Protein AF-A0A941RPC8-F1 (afdb_monomer)

Solvent-accessible surface area (backbone atoms only — not comparable to full-atom values): 11712 Å² total; per-residue (Å²): 135,88,83,70,98,72,83,82,84,82,84,90,76,95,67,53,93,72,52,46,18,46,54,53,41,53,55,17,63,68,29,61,54,80,96,38,56,9,76,31,79,43,74,28,89,40,70,72,52,37,53,54,41,51,54,32,22,50,70,70,33,73,73,48,43,78,36,56,33,69,49,71,89,50,61,93,88,52,94,63,81,56,54,50,66,55,54,20,40,36,52,33,34,50,42,57,66,47,72,57,87,70,88,43,26,25,36,36,40,28,20,61,74,29,69,72,51,88,71,83,56,59,68,58,48,46,68,68,64,76,91,83,60,66,77,37,79,50,50,61,67,60,52,48,56,50,41,51,74,72,68,36,44,83,41,91,67,51,78,51,52,40,24,25,20,78,60,88,54,33,38,38,36,19,60,56,73,55,98,54,34,35,38,37,38,37,61,82,42,32,28,64,44,76,43,75,50,56,67,90,76,110

pLDDT: mean 90.58, std 10.97, range [30.56, 97.69]

Nearest PDB structures (foldseek):
  2b2n-assembly1_A  TM=8.930E-01  e=5.123E-15  Escherichia coli K-12
  3hjh-assembly1_A  TM=8.945E-01  e=5.077E-13  Escherichia coli K-12
  6x50-assembly1_A  TM=8.673E-01  e=1.410E-12  Escherichia coli
  6acx-assembly3_B  TM=8.590E-01  e=2.349E-12  Mycolicibacterium smegmatis MC2 155
  6ac8-assembly3_B  TM=8.547E-01  e=3.033E-12  Mycolicibacterium smegmatis MC2 155

Mean predicted aligned error: 5.84 Å

Radius of gyration: 20.01 Å; Cα contacts (8 Å, |Δi|>4): 322; chains: 1; bounding box: 42×35×67 Å

Secondary structure (DSSP, 8-state):
-----S-------S--TTTHHHHHHHHHHH-EETTEEPEEEEEESSHHHHHHHHHHHHHH-TTSEEEEEPPPSS-TT-SSPPPHHHHHHHHHHHHHHHH----S-EEEEEEHHHHTS----HHHHHHH-----TT-B--HHHHHHHHHHTTPEE-SS--STTEEEEETTEEEE--TT-SS-EEEEEETTEEEEEEE--SS--

Structure (mmCIF, N/CA/C/O backbone):
data_AF-A0A941RPC8-F1
#
_entry.id   AF-A0A941RPC8-F1
#
loop_
_atom_site.group_PDB
_atom_site.id
_atom_site.type_symbol
_atom_site.label_atom_id
_atom_site.label_alt_id
_atom_site.label_comp_id
_atom_site.label_asym_id
_atom_site.label_entity_id
_atom_site.label_seq_id
_atom_site.pdbx_PDB_ins_code
_atom_site.Cartn_x
_atom_site.Cartn_y
_atom_site.Cartn_z
_atom_site.occupancy
_atom_site.B_iso_or_equiv
_atom_site.auth_seq_id
_atom_site.auth_comp_id
_atom_site.auth_asym_id
_atom_site.auth_atom_id
_atom_site.pdbx_PDB_model_num
ATOM 1 N N . MET A 1 1 ? 0.843 1.428 -41.693 1.00 35.81 1 MET A N 1
ATOM 2 C CA . MET A 1 1 ? 1.283 0.112 -41.188 1.00 35.81 1 MET A CA 1
ATOM 3 C C . MET A 1 1 ? 0.100 -0.477 -40.441 1.00 35.81 1 MET A C 1
ATOM 5 O O . MET A 1 1 ? -0.334 0.103 -39.458 1.00 35.81 1 MET A O 1
ATOM 9 N N . THR A 1 2 ? -0.530 -1.486 -41.030 1.00 30.56 2 THR A N 1
ATOM 10 C CA . THR A 1 2 ? -1.802 -2.090 -40.613 1.00 30.56 2 THR A CA 1
ATOM 11 C C . THR A 1 2 ? -1.616 -2.922 -39.346 1.00 30.56 2 THR A C 1
ATOM 13 O O . THR A 1 2 ? -0.827 -3.862 -39.330 1.00 30.56 2 THR A O 1
ATOM 16 N N . THR A 1 3 ? -2.310 -2.538 -38.278 1.00 36.72 3 THR A N 1
ATOM 17 C CA . THR A 1 3 ? -2.312 -3.199 -36.970 1.00 36.72 3 THR A CA 1
ATOM 18 C C . THR A 1 3 ? -3.294 -4.362 -36.966 1.00 36.72 3 THR A C 1
ATOM 20 O O . THR A 1 3 ? -4.503 -4.143 -36.937 1.00 36.72 3 THR A O 1
ATOM 23 N N . ASP A 1 4 ? -2.762 -5.582 -36.967 1.00 33.97 4 ASP A N 1
ATOM 24 C CA . ASP A 1 4 ? -3.501 -6.779 -36.576 1.00 33.97 4 ASP A CA 1
ATOM 25 C C . ASP A 1 4 ? -3.350 -6.971 -35.058 1.00 33.97 4 ASP A C 1
ATOM 27 O O . ASP A 1 4 ? -2.242 -7.034 -34.517 1.00 33.97 4 ASP A O 1
ATOM 31 N N . VAL A 1 5 ? -4.479 -6.960 -34.353 1.00 48.34 5 VAL A N 1
ATOM 32 C CA . VAL A 1 5 ? -4.580 -6.943 -32.886 1.00 48.34 5 VAL A CA 1
ATOM 33 C C . VAL A 1 5 ? -4.645 -8.385 -32.380 1.00 48.34 5 VAL A C 1
ATOM 35 O O . VAL A 1 5 ? -5.584 -8.782 -31.701 1.00 48.34 5 VAL A O 1
ATOM 38 N N . GLN A 1 6 ? -3.643 -9.196 -32.718 1.00 45.69 6 GLN A N 1
ATOM 39 C CA . GLN A 1 6 ? -3.404 -10.492 -32.084 1.0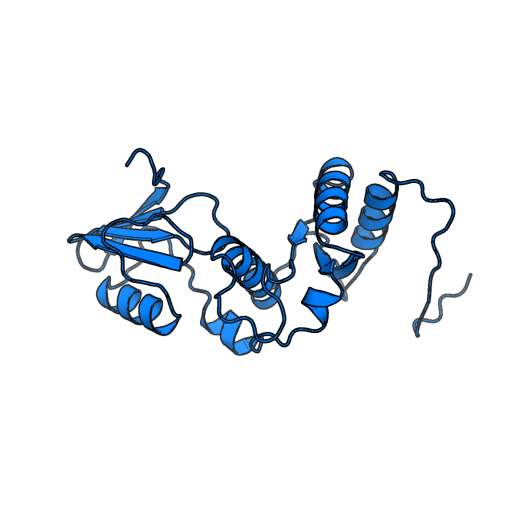0 45.69 6 GLN A CA 1
ATOM 40 C C . GLN A 1 6 ? -1.894 -10.712 -31.941 1.00 45.69 6 GLN A C 1
ATOM 42 O O . GLN A 1 6 ? -1.194 -11.096 -32.868 1.00 45.69 6 GLN A O 1
ATOM 47 N N . ASN A 1 7 ? -1.395 -10.458 -30.728 1.00 49.38 7 ASN A N 1
ATOM 48 C CA . ASN A 1 7 ? -0.034 -10.760 -30.278 1.00 49.38 7 ASN A CA 1
ATOM 49 C C . ASN A 1 7 ? 1.105 -9.940 -30.927 1.00 49.38 7 ASN A C 1
ATOM 51 O O . ASN A 1 7 ? 2.095 -10.473 -31.429 1.00 49.38 7 ASN A O 1
ATOM 55 N N . SER A 1 8 ? 1.015 -8.611 -30.855 1.00 69.25 8 SER A N 1
ATOM 56 C CA . SER A 1 8 ? 2.108 -7.721 -31.254 1.00 69.25 8 SER A CA 1
ATOM 57 C C . SER A 1 8 ? 3.245 -7.740 -30.220 1.00 69.25 8 SER A C 1
ATOM 59 O O . SER A 1 8 ? 3.237 -6.983 -29.246 1.00 69.25 8 SER A O 1
ATOM 61 N N . ARG A 1 9 ? 4.250 -8.598 -30.422 1.00 81.44 9 ARG A N 1
ATOM 62 C CA . ARG A 1 9 ? 5.515 -8.516 -29.680 1.00 81.44 9 ARG A CA 1
ATOM 63 C C . ARG A 1 9 ? 6.320 -7.326 -30.206 1.00 81.44 9 ARG A C 1
ATOM 65 O O . ARG A 1 9 ? 6.799 -7.358 -31.334 1.00 81.44 9 ARG A O 1
ATOM 72 N N . ALA A 1 10 ? 6.493 -6.300 -29.380 1.00 85.94 10 ALA A N 1
ATOM 73 C CA . ALA A 1 10 ? 7.402 -5.193 -29.658 1.00 85.94 10 ALA A CA 1
ATOM 74 C C . ALA A 1 10 ? 8.744 -5.424 -28.947 1.00 85.94 10 ALA A C 1
ATOM 76 O O . ALA A 1 10 ? 8.772 -5.800 -27.774 1.00 85.94 10 ALA A O 1
ATOM 77 N N . LEU A 1 11 ? 9.853 -5.205 -29.657 1.00 90.00 11 LEU A N 1
ATOM 78 C CA . LEU A 1 11 ? 11.197 -5.199 -29.082 1.00 90.00 11 LEU A CA 1
ATOM 79 C C . LEU A 1 11 ? 11.690 -3.754 -29.012 1.00 90.00 11 LEU A C 1
ATOM 81 O O . LEU A 1 11 ? 11.849 -3.104 -30.042 1.00 90.00 11 LEU A O 1
ATOM 85 N N . PHE A 1 12 ? 11.958 -3.275 -27.800 1.00 89.62 12 PHE A N 1
ATOM 86 C CA . PHE A 1 12 ? 12.624 -1.996 -27.571 1.00 89.62 12 PHE A CA 1
ATOM 87 C C . PHE A 1 12 ? 14.116 -2.267 -27.353 1.00 89.62 12 PHE A C 1
ATOM 89 O O . PHE A 1 12 ? 14.481 -3.017 -26.450 1.00 89.62 12 PHE A O 1
ATOM 96 N N . ALA A 1 13 ? 14.973 -1.688 -28.192 1.00 91.56 13 ALA A N 1
ATOM 97 C CA . ALA A 1 13 ? 16.429 -1.820 -28.125 1.00 91.56 13 ALA A CA 1
ATOM 98 C C . ALA A 1 13 ? 17.086 -0.434 -28.179 1.00 91.56 13 ALA A C 1
ATOM 100 O O . ALA A 1 13 ? 16.459 0.530 -28.614 1.00 91.56 13 ALA A O 1
ATOM 101 N N . GLY A 1 14 ? 18.339 -0.328 -27.724 1.00 92.12 14 GLY A N 1
ATOM 102 C CA . GLY A 1 14 ? 19.043 0.961 -27.655 1.00 92.12 14 GLY A CA 1
ATOM 103 C C . GLY A 1 14 ? 18.497 1.904 -26.577 1.00 92.12 14 GLY A C 1
ATOM 104 O O . GLY A 1 14 ? 18.633 3.116 -26.698 1.00 92.12 14 GLY A O 1
ATOM 105 N N . VAL A 1 15 ? 17.862 1.353 -25.540 1.00 92.81 15 VAL A N 1
ATOM 106 C CA . VAL A 1 15 ? 17.323 2.107 -24.405 1.00 92.81 15 VAL A CA 1
ATOM 107 C C . VAL A 1 15 ? 18.347 2.045 -23.267 1.00 92.81 15 VAL A C 1
ATOM 109 O O . VAL A 1 15 ? 18.474 0.986 -22.650 1.00 92.81 15 VAL A O 1
ATOM 112 N N . PRO A 1 16 ? 19.123 3.116 -23.018 1.00 90.88 16 PRO A N 1
ATOM 113 C CA . PRO A 1 16 ? 20.087 3.128 -21.926 1.00 90.88 16 PRO A CA 1
ATOM 114 C C . PRO A 1 16 ? 19.378 3.119 -20.571 1.00 90.88 16 PRO A C 1
ATOM 116 O O . PRO A 1 16 ? 18.226 3.552 -20.449 1.00 90.88 16 PRO A O 1
ATOM 119 N N . GLU A 1 17 ? 20.099 2.655 -19.553 1.00 86.19 17 GLU A N 1
ATOM 120 C CA . GLU A 1 17 ? 19.596 2.623 -18.185 1.00 86.19 17 GLU A CA 1
ATOM 121 C C . GLU A 1 17 ? 19.200 4.031 -17.717 1.00 86.19 17 GLU A C 1
ATOM 123 O O . GLU A 1 17 ? 19.940 4.997 -17.906 1.00 86.19 17 GLU A O 1
ATOM 128 N N . GLY A 1 18 ? 17.990 4.157 -17.172 1.00 85.38 18 GLY A N 1
ATOM 129 C CA . GLY A 1 18 ? 17.395 5.428 -16.759 1.00 85.38 18 GLY A CA 1
ATOM 130 C C . GLY A 1 18 ? 16.474 6.052 -17.811 1.00 85.38 18 GLY A C 1
ATOM 131 O O . GLY A 1 18 ? 15.485 6.681 -17.442 1.00 85.38 18 GLY A O 1
ATOM 132 N N . PHE A 1 19 ? 16.715 5.846 -19.113 1.00 91.00 19 PHE A N 1
ATOM 133 C CA . PHE A 1 19 ? 15.764 6.275 -20.157 1.00 91.00 19 PHE A CA 1
ATOM 134 C C . PHE A 1 19 ? 14.608 5.279 -20.337 1.00 91.00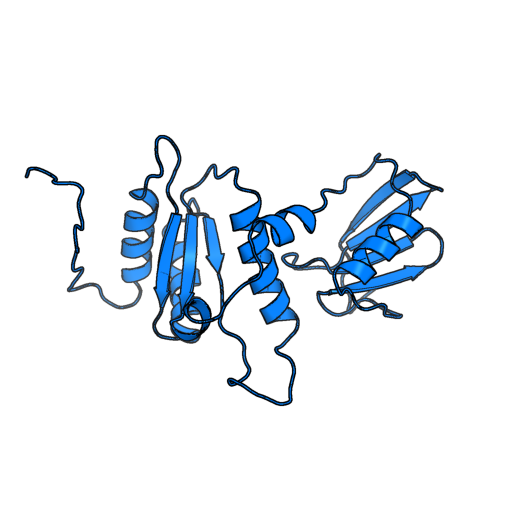 19 PHE A C 1
ATOM 136 O O . PHE A 1 19 ? 13.506 5.635 -20.753 1.00 91.00 19 PHE A O 1
ATOM 143 N N . ASP A 1 20 ? 14.833 4.024 -19.968 1.00 93.00 20 ASP A N 1
ATOM 144 C CA . ASP A 1 20 ? 13.808 2.983 -19.853 1.00 93.00 20 ASP A CA 1
ATOM 145 C C . ASP A 1 20 ? 12.580 3.392 -19.035 1.00 93.00 20 ASP A C 1
ATOM 147 O O . ASP A 1 20 ? 11.466 3.072 -19.445 1.00 93.00 20 ASP A O 1
ATOM 151 N N . GLY A 1 21 ? 12.741 4.145 -17.945 1.00 93.69 21 GLY A N 1
ATOM 152 C CA . GLY A 1 21 ? 11.622 4.682 -17.175 1.00 93.69 21 GLY A CA 1
ATOM 153 C C . GLY A 1 21 ? 10.698 5.549 -18.033 1.00 93.69 21 GLY A C 1
ATOM 154 O O . GLY A 1 21 ? 9.474 5.427 -17.952 1.00 93.69 21 GLY A O 1
ATOM 155 N N . ARG A 1 22 ? 11.262 6.361 -18.937 1.00 94.31 22 ARG A N 1
ATOM 156 C CA . ARG A 1 22 ? 10.477 7.151 -19.894 1.00 94.31 22 ARG A CA 1
ATOM 157 C C . ARG A 1 22 ? 9.754 6.260 -20.901 1.00 94.31 22 ARG A C 1
ATOM 159 O O . ARG A 1 22 ? 8.560 6.445 -21.122 1.00 94.31 22 ARG A O 1
ATOM 166 N N . VAL A 1 23 ? 10.449 5.278 -21.474 1.00 94.94 23 VAL A N 1
ATOM 167 C CA . VAL A 1 23 ? 9.856 4.342 -22.444 1.00 94.94 23 VAL A CA 1
ATOM 168 C C . VAL A 1 23 ? 8.704 3.557 -21.809 1.00 94.94 23 VAL A C 1
ATOM 170 O O . VAL A 1 23 ? 7.619 3.470 -22.381 1.00 94.94 23 VAL A O 1
ATOM 173 N N . ILE A 1 24 ? 8.899 3.034 -20.597 1.00 95.12 24 ILE A N 1
ATOM 174 C CA . ILE A 1 24 ? 7.869 2.318 -19.834 1.00 95.12 24 ILE A CA 1
ATOM 175 C C . ILE A 1 24 ? 6.680 3.234 -19.543 1.00 95.12 24 ILE A C 1
ATOM 177 O O . ILE A 1 24 ? 5.531 2.795 -19.654 1.00 95.12 24 ILE A O 1
ATOM 181 N N . ALA A 1 25 ? 6.920 4.501 -19.200 1.00 94.62 25 ALA A N 1
ATOM 182 C CA . ALA A 1 25 ? 5.854 5.471 -18.989 1.00 94.62 25 ALA A CA 1
ATOM 183 C C . ALA A 1 25 ? 5.036 5.716 -20.266 1.00 94.62 25 ALA A C 1
ATOM 185 O O . ALA A 1 25 ? 3.806 5.675 -20.214 1.00 94.62 25 ALA A O 1
ATOM 186 N N . ASP A 1 26 ? 5.692 5.905 -21.410 1.00 93.50 26 ASP A N 1
ATOM 187 C CA . ASP A 1 26 ? 5.023 6.141 -22.692 1.00 93.50 26 ASP A CA 1
ATOM 188 C C . ASP A 1 26 ? 4.200 4.913 -23.126 1.00 93.50 26 ASP A C 1
ATOM 190 O O . ASP A 1 26 ? 3.030 5.049 -23.493 1.00 93.50 26 ASP A O 1
ATOM 194 N N . VAL A 1 27 ? 4.744 3.700 -22.961 1.00 93.56 27 VAL A N 1
ATOM 195 C CA . VAL A 1 27 ? 3.999 2.442 -23.170 1.00 93.56 27 VAL A CA 1
ATOM 196 C C . VAL A 1 27 ? 2.790 2.355 -22.234 1.00 93.56 27 VAL A C 1
ATOM 198 O O . VAL A 1 27 ? 1.694 1.990 -22.659 1.00 93.56 27 VAL A O 1
ATOM 201 N N . THR A 1 28 ? 2.949 2.742 -20.967 1.00 94.06 28 THR A N 1
ATOM 202 C CA . THR A 1 28 ? 1.849 2.739 -19.990 1.00 94.06 28 THR A CA 1
ATOM 203 C C . THR A 1 28 ? 0.740 3.714 -20.381 1.00 94.06 28 THR A C 1
ATOM 205 O O . THR A 1 28 ? -0.437 3.383 -20.258 1.00 94.06 28 THR A O 1
ATOM 208 N N . LYS A 1 29 ? 1.087 4.905 -20.878 1.00 91.69 29 LYS A N 1
ATOM 209 C CA . LYS A 1 29 ? 0.118 5.910 -21.347 1.00 91.69 29 LYS A CA 1
ATOM 210 C C . LYS A 1 29 ? -0.616 5.468 -22.611 1.00 91.69 29 LYS A C 1
ATOM 212 O O . LYS A 1 29 ? -1.790 5.799 -22.779 1.00 91.69 29 LYS A O 1
ATOM 217 N N . ALA A 1 30 ? 0.065 4.722 -23.478 1.00 90.62 30 ALA A N 1
ATOM 218 C CA . ALA A 1 30 ? -0.520 4.144 -24.680 1.00 90.62 30 ALA A CA 1
ATOM 219 C C . ALA A 1 30 ? -1.447 2.952 -24.380 1.00 90.62 30 ALA A C 1
ATOM 221 O O . ALA A 1 30 ? -2.331 2.658 -25.184 1.00 90.62 30 ALA A O 1
ATOM 222 N N . ALA A 1 31 ? -1.287 2.281 -23.233 1.00 87.75 31 ALA A N 1
ATOM 223 C CA . ALA A 1 31 ? -2.133 1.158 -22.848 1.00 87.75 31 ALA A CA 1
ATOM 224 C C . ALA A 1 31 ? -3.600 1.592 -22.678 1.00 87.75 31 ALA A C 1
ATOM 226 O O . ALA A 1 31 ? -3.920 2.553 -21.971 1.00 87.75 31 ALA A O 1
ATOM 227 N N . ARG A 1 32 ? -4.520 0.838 -23.288 1.00 83.56 32 ARG A N 1
ATOM 228 C CA . ARG A 1 32 ? -5.974 1.056 -23.221 1.00 83.56 32 ARG A CA 1
ATOM 229 C C . ARG A 1 32 ? -6.696 -0.210 -22.776 1.00 83.56 32 ARG A C 1
ATOM 231 O O . ARG A 1 32 ? -6.229 -1.318 -23.013 1.00 83.56 32 ARG A O 1
ATOM 238 N N . SER A 1 33 ? -7.833 -0.034 -22.113 1.00 79.12 33 SER A N 1
ATOM 239 C CA . SER A 1 33 ? -8.741 -1.101 -21.688 1.00 79.12 33 SER A CA 1
ATOM 240 C C . SER A 1 33 ? -10.168 -0.660 -22.013 1.00 79.12 33 SER A C 1
ATOM 242 O O . SER A 1 33 ? -10.863 -0.127 -21.146 1.00 79.12 33 SER A O 1
ATOM 244 N N . GLY A 1 34 ? -10.584 -0.846 -23.268 1.00 81.19 34 GLY A N 1
ATOM 245 C CA . GLY A 1 34 ? -11.760 -0.160 -23.812 1.00 81.19 34 GLY A CA 1
ATOM 246 C C . GLY A 1 34 ? -11.524 1.352 -23.835 1.00 81.19 34 GLY A C 1
ATOM 247 O O . GLY A 1 34 ? -10.421 1.795 -24.154 1.00 81.19 34 GLY A O 1
ATOM 248 N N . ASP A 1 35 ? -12.518 2.130 -23.408 1.00 76.94 35 ASP A N 1
ATOM 249 C CA . ASP A 1 35 ? -12.432 3.599 -23.347 1.00 76.94 35 ASP A CA 1
ATOM 250 C C . ASP A 1 35 ? -11.618 4.124 -22.151 1.00 76.94 35 ASP A C 1
ATOM 252 O O . ASP A 1 35 ? -11.318 5.315 -22.054 1.00 76.94 35 ASP A O 1
ATOM 256 N N . LEU A 1 36 ? -11.241 3.245 -21.217 1.00 77.25 36 LEU A N 1
ATOM 257 C CA . LEU A 1 36 ? -10.466 3.611 -20.035 1.00 77.25 36 LEU A CA 1
ATOM 258 C C . LEU A 1 36 ? -8.956 3.437 -20.265 1.00 77.25 36 LEU A C 1
ATOM 260 O O . LEU A 1 36 ? -8.528 2.576 -21.044 1.00 77.25 36 LEU A O 1
ATOM 264 N N . PRO A 1 37 ? -8.112 4.196 -19.539 1.00 81.75 37 PRO A N 1
ATOM 265 C CA . PRO A 1 37 ? -6.687 3.902 -19.457 1.00 81.75 37 PRO A CA 1
ATOM 266 C C . PRO A 1 37 ? -6.434 2.440 -19.052 1.00 81.75 37 PRO A C 1
ATOM 268 O O . PRO A 1 37 ? -7.062 1.908 -18.128 1.00 81.75 37 PRO A O 1
ATOM 271 N N . GLY A 1 38 ? -5.516 1.787 -19.764 1.00 86.19 38 GLY A N 1
ATOM 272 C CA . GLY A 1 38 ? -5.132 0.400 -19.533 1.00 86.19 38 GLY A CA 1
ATOM 273 C C . GLY A 1 38 ? -4.269 0.216 -18.284 1.00 86.19 38 GLY A C 1
ATOM 274 O O . GLY A 1 38 ? -3.812 1.177 -17.659 1.00 86.19 38 GLY A O 1
ATOM 275 N N . ILE A 1 39 ? -4.053 -1.051 -17.925 1.00 91.12 39 ILE A N 1
ATOM 276 C CA . ILE A 1 39 ? -3.012 -1.448 -16.974 1.00 91.12 39 ILE A CA 1
ATOM 277 C C . ILE A 1 39 ? -1.848 -2.016 -17.779 1.00 91.12 39 ILE A C 1
ATOM 279 O O . ILE A 1 39 ? -2.040 -2.951 -18.554 1.00 91.12 39 ILE A O 1
ATOM 283 N N . HIS A 1 40 ? -0.653 -1.487 -17.550 1.00 94.25 40 HIS A N 1
ATOM 284 C CA . HIS A 1 40 ? 0.589 -2.089 -18.010 1.00 94.25 40 HIS A CA 1
ATOM 285 C C . HIS A 1 40 ? 1.237 -2.823 -16.834 1.00 94.25 40 HIS A C 1
ATOM 287 O O . HIS A 1 40 ? 1.548 -2.209 -15.817 1.00 94.25 40 HIS A O 1
ATOM 293 N N . LEU A 1 41 ? 1.408 -4.139 -16.959 1.00 95.56 41 LEU A N 1
ATOM 294 C CA . LEU A 1 41 ? 2.190 -4.937 -16.020 1.00 95.56 41 LEU A CA 1
ATOM 295 C C . LEU A 1 41 ? 3.625 -5.030 -16.533 1.00 95.56 41 LEU A C 1
ATOM 297 O O . LEU A 1 41 ? 3.860 -5.617 -17.587 1.00 95.56 41 LEU A O 1
ATOM 301 N N . HIS A 1 42 ? 4.566 -4.473 -15.783 1.00 96.56 42 HIS A N 1
ATOM 302 C CA . HIS A 1 42 ? 5.984 -4.547 -16.092 1.00 96.56 42 HIS A CA 1
ATOM 303 C C . HIS A 1 42 ? 6.690 -5.473 -15.100 1.00 96.56 42 HIS A C 1
ATOM 305 O O . HIS A 1 42 ? 6.622 -5.271 -13.886 1.00 96.56 42 HIS A O 1
ATOM 311 N N . VAL A 1 43 ? 7.369 -6.488 -15.637 1.00 97.31 43 VAL A N 1
ATOM 312 C CA . VAL A 1 43 ? 8.131 -7.470 -14.862 1.00 97.31 43 VAL A CA 1
ATOM 313 C C . VAL A 1 43 ? 9.605 -7.079 -14.901 1.00 97.31 43 VAL A C 1
ATOM 315 O O . VAL A 1 43 ? 10.295 -7.298 -15.896 1.00 97.31 43 VAL A O 1
ATOM 318 N N . ALA A 1 44 ? 10.073 -6.476 -13.814 1.00 95.88 44 ALA A N 1
ATOM 319 C CA . ALA A 1 44 ? 11.474 -6.192 -13.572 1.00 95.88 44 ALA A CA 1
ATOM 320 C C . ALA A 1 44 ? 12.259 -7.485 -13.305 1.00 95.88 44 ALA A C 1
ATOM 322 O O . ALA A 1 44 ? 11.713 -8.516 -12.900 1.00 95.88 44 ALA A O 1
ATOM 323 N N . ARG A 1 45 ? 13.572 -7.412 -13.534 1.00 93.81 45 ARG A N 1
ATOM 324 C CA . ARG A 1 45 ? 14.497 -8.534 -13.328 1.00 93.81 45 ARG A CA 1
ATOM 325 C C . ARG A 1 45 ? 14.590 -8.942 -11.855 1.00 93.81 45 ARG A C 1
ATOM 327 O O . ARG A 1 45 ? 14.590 -10.131 -11.560 1.00 93.81 45 ARG A O 1
ATOM 334 N N . ASP A 1 46 ? 14.677 -7.956 -10.971 1.00 92.81 46 ASP A N 1
ATOM 335 C CA . ASP A 1 46 ? 14.894 -8.098 -9.532 1.00 92.81 46 ASP A CA 1
ATOM 336 C C . ASP A 1 46 ? 14.297 -6.888 -8.785 1.00 92.81 46 ASP A C 1
ATOM 338 O O . ASP A 1 46 ? 13.822 -5.937 -9.416 1.00 92.81 46 ASP A O 1
ATOM 342 N N . ASP A 1 47 ? 14.276 -6.939 -7.449 1.00 91.50 47 ASP A N 1
ATOM 343 C CA . ASP A 1 47 ? 13.652 -5.896 -6.622 1.00 91.50 47 ASP A CA 1
ATOM 344 C C . ASP A 1 47 ? 14.432 -4.566 -6.670 1.00 91.50 47 ASP A C 1
ATOM 346 O O . ASP A 1 47 ? 13.815 -3.506 -6.742 1.00 91.50 47 ASP A O 1
ATOM 350 N N . ARG A 1 48 ? 15.773 -4.592 -6.768 1.00 93.38 48 ARG A N 1
ATOM 351 C CA . ARG A 1 48 ? 16.575 -3.366 -6.968 1.00 93.38 48 ARG A CA 1
ATOM 352 C C . ARG A 1 48 ? 16.146 -2.653 -8.247 1.00 93.38 48 ARG A C 1
ATOM 354 O O . ARG A 1 48 ? 15.926 -1.444 -8.261 1.00 93.38 48 ARG A O 1
ATOM 361 N N . ARG A 1 49 ? 15.990 -3.418 -9.326 1.00 94.69 49 ARG A N 1
ATOM 362 C CA . ARG A 1 49 ? 15.563 -2.885 -10.612 1.00 94.69 49 ARG A CA 1
ATOM 363 C C . ARG A 1 49 ? 14.133 -2.350 -10.573 1.00 94.69 49 ARG A C 1
ATOM 365 O O . ARG A 1 49 ? 13.825 -1.381 -11.265 1.00 94.69 49 ARG A O 1
ATOM 372 N N . LEU A 1 50 ? 13.259 -2.981 -9.794 1.00 95.31 50 LEU A N 1
ATOM 373 C CA . LEU A 1 50 ? 11.901 -2.502 -9.559 1.00 95.31 50 LEU A CA 1
ATOM 374 C C . LEU A 1 50 ? 11.918 -1.104 -8.926 1.00 95.31 50 LEU A C 1
ATOM 376 O O . LEU A 1 50 ? 11.232 -0.214 -9.432 1.00 95.31 50 LEU A O 1
ATOM 380 N N . ASP A 1 51 ? 12.726 -0.903 -7.883 1.00 94.50 51 ASP A N 1
ATOM 381 C CA . ASP A 1 51 ? 12.831 0.374 -7.166 1.00 94.50 51 ASP A CA 1
ATOM 382 C C . ASP A 1 51 ? 13.403 1.494 -8.053 1.00 94.50 51 ASP A C 1
ATOM 384 O O . ASP A 1 51 ? 12.858 2.602 -8.097 1.00 94.50 51 ASP A O 1
ATOM 388 N N . GLU A 1 52 ? 14.446 1.198 -8.835 1.00 95.12 52 GLU A N 1
ATOM 389 C CA . GLU A 1 52 ? 15.027 2.136 -9.808 1.00 95.12 52 GLU A CA 1
ATOM 390 C C . GLU A 1 52 ? 14.004 2.577 -10.862 1.00 95.12 52 GLU A C 1
ATOM 392 O O . GLU A 1 52 ? 13.852 3.769 -11.142 1.00 95.12 52 GLU A O 1
ATOM 397 N N . LEU A 1 53 ? 13.259 1.621 -11.427 1.00 95.75 53 LEU A N 1
ATOM 398 C CA . LEU A 1 53 ? 12.219 1.903 -12.413 1.00 95.75 53 LEU A CA 1
ATOM 399 C C . LEU A 1 53 ? 11.054 2.685 -11.810 1.00 95.75 53 LEU A C 1
ATOM 401 O O . LEU A 1 53 ? 10.511 3.573 -12.467 1.00 95.75 53 LEU A O 1
ATOM 405 N N . GLN A 1 54 ? 10.674 2.387 -10.566 1.00 95.75 54 GLN A N 1
ATOM 406 C CA . GLN A 1 54 ? 9.655 3.148 -9.853 1.00 95.75 54 GLN A CA 1
ATOM 407 C C . GLN A 1 54 ? 10.059 4.620 -9.732 1.00 95.75 54 GLN A C 1
ATOM 409 O O . GLN A 1 54 ? 9.256 5.495 -10.065 1.00 95.75 54 GLN A O 1
ATOM 414 N N . ALA A 1 55 ? 11.294 4.896 -9.301 1.00 95.50 55 ALA A N 1
ATOM 415 C CA . ALA A 1 55 ? 11.809 6.257 -9.188 1.00 95.50 55 ALA A CA 1
ATOM 416 C C . ALA A 1 55 ? 11.878 6.961 -10.555 1.00 95.50 55 ALA A C 1
ATOM 418 O O . ALA A 1 55 ? 11.403 8.090 -10.696 1.00 95.50 55 ALA A O 1
ATOM 419 N N . ALA A 1 56 ? 12.393 6.279 -11.582 1.00 95.69 56 ALA A N 1
ATOM 420 C CA . ALA A 1 56 ? 12.515 6.836 -12.927 1.00 95.69 56 ALA A CA 1
ATOM 421 C C . ALA A 1 56 ? 11.146 7.175 -13.545 1.00 95.69 56 ALA A C 1
ATOM 423 O O . ALA A 1 56 ? 10.947 8.277 -14.058 1.00 95.69 56 ALA A O 1
ATOM 424 N N . VAL A 1 57 ? 10.165 6.268 -13.468 1.00 95.75 57 VAL A N 1
ATOM 425 C CA . VAL A 1 57 ? 8.812 6.519 -13.997 1.00 95.75 57 VAL A CA 1
ATOM 426 C C . VAL A 1 57 ? 8.132 7.658 -13.238 1.00 95.75 57 VAL A C 1
ATOM 428 O O . VAL A 1 57 ? 7.510 8.512 -13.869 1.00 95.75 57 VAL A O 1
ATOM 431 N N . ALA A 1 58 ? 8.274 7.709 -11.908 1.00 94.88 58 ALA A N 1
ATOM 432 C CA . ALA A 1 58 ? 7.708 8.786 -11.096 1.00 94.88 58 ALA A CA 1
ATOM 433 C C . ALA A 1 58 ? 8.263 10.162 -11.499 1.00 94.88 58 ALA A C 1
ATOM 435 O O . ALA A 1 58 ? 7.516 11.140 -11.521 1.00 94.88 58 ALA A O 1
ATOM 436 N N . PHE A 1 59 ? 9.545 10.224 -11.871 1.00 94.50 59 PHE A N 1
ATOM 437 C CA . PHE A 1 59 ? 10.185 11.432 -12.382 1.00 94.50 59 PHE A CA 1
ATOM 438 C C . PHE A 1 59 ? 9.668 11.834 -13.774 1.00 94.50 59 PHE A C 1
ATOM 440 O O . PHE A 1 59 ? 9.266 12.979 -13.979 1.00 94.50 59 PHE A O 1
ATOM 447 N N . PHE A 1 60 ? 9.642 10.908 -14.741 1.00 93.75 60 PHE A N 1
ATOM 448 C CA . PHE A 1 60 ? 9.277 11.230 -16.130 1.00 93.75 60 PHE A CA 1
ATOM 449 C C . PHE A 1 60 ? 7.772 11.399 -16.374 1.00 93.75 60 PHE A C 1
ATOM 451 O O . PHE A 1 60 ? 7.382 12.048 -17.350 1.00 93.75 60 PHE A O 1
ATOM 458 N N . ALA A 1 61 ? 6.925 10.777 -15.553 1.00 94.00 61 ALA A N 1
ATOM 459 C CA . ALA A 1 61 ? 5.482 10.721 -15.762 1.00 94.00 61 ALA A CA 1
ATOM 460 C C . ALA A 1 61 ? 4.697 10.712 -14.434 1.00 94.00 61 ALA A C 1
ATOM 462 O O . ALA A 1 61 ? 4.093 9.698 -14.076 1.00 94.00 61 ALA A O 1
ATOM 463 N N . PRO A 1 62 ? 4.627 11.853 -13.722 1.00 93.12 62 PRO A N 1
ATOM 464 C CA . PRO A 1 62 ? 3.876 11.976 -12.463 1.00 93.12 62 PRO A CA 1
ATOM 465 C C . PRO A 1 62 ? 2.353 11.785 -12.628 1.00 93.12 62 PRO A C 1
ATOM 467 O O . PRO A 1 62 ? 1.605 11.629 -11.659 1.00 93.12 62 PRO A O 1
ATOM 470 N N . ASP A 1 63 ? 1.859 11.8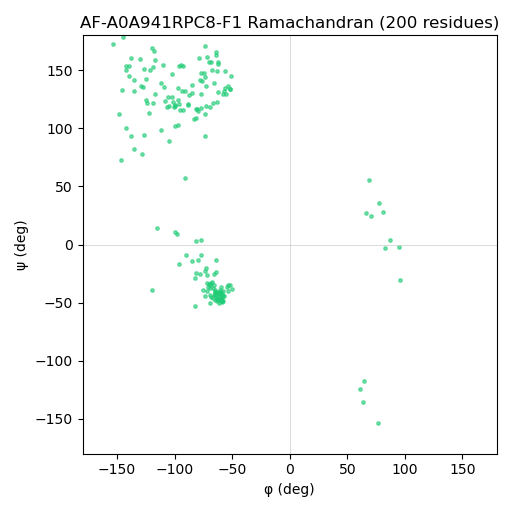05 -13.865 1.00 91.81 63 ASP A N 1
ATOM 471 C CA . ASP A 1 63 ? 0.478 11.512 -14.232 1.00 91.81 63 ASP A CA 1
ATOM 472 C C . ASP A 1 63 ? 0.162 10.004 -14.296 1.00 91.81 63 ASP A C 1
ATOM 474 O O . ASP A 1 63 ? -1.015 9.635 -14.294 1.00 91.81 63 ASP A O 1
ATOM 478 N N . VAL A 1 64 ? 1.176 9.132 -14.299 1.00 93.44 64 VAL A N 1
ATOM 479 C CA . VAL A 1 64 ? 1.017 7.671 -14.251 1.00 93.44 64 VAL A CA 1
ATOM 480 C C . VAL A 1 64 ? 0.864 7.206 -12.801 1.00 93.44 64 VAL A C 1
ATOM 482 O O . VAL A 1 64 ? 1.652 7.542 -11.922 1.00 93.44 64 VAL A O 1
ATOM 485 N N . SER A 1 65 ? -0.156 6.390 -12.535 1.00 93.88 65 SER A N 1
ATOM 486 C CA . SER A 1 65 ? -0.322 5.732 -11.239 1.00 93.88 65 SER A CA 1
ATOM 487 C C . SER A 1 65 ? 0.594 4.514 -11.164 1.00 93.88 65 SER A C 1
ATOM 489 O O . SER A 1 65 ? 0.371 3.540 -11.881 1.00 93.88 65 SER A O 1
ATOM 491 N N . ILE A 1 66 ? 1.578 4.534 -10.267 1.00 95.12 66 ILE A N 1
ATOM 492 C CA . ILE A 1 66 ? 2.480 3.399 -10.040 1.00 95.12 66 ILE A CA 1
ATOM 493 C C . ILE A 1 66 ? 1.936 2.531 -8.901 1.00 95.12 66 ILE A C 1
ATOM 495 O O . ILE A 1 66 ? 1.535 3.029 -7.845 1.00 95.12 66 ILE A O 1
ATOM 499 N N . VAL A 1 67 ? 1.893 1.221 -9.128 1.00 95.56 67 VAL A N 1
ATOM 500 C CA . VAL A 1 67 ? 1.455 0.212 -8.163 1.00 95.56 67 VAL A CA 1
ATOM 501 C C . VAL A 1 67 ? 2.554 -0.848 -8.046 1.00 95.56 67 VAL A C 1
ATOM 503 O O . VAL A 1 67 ? 2.593 -1.768 -8.865 1.00 95.56 67 VAL A O 1
ATOM 506 N N . PRO A 1 68 ? 3.467 -0.730 -7.069 1.00 95.81 68 PRO A N 1
ATOM 507 C CA . PRO A 1 68 ? 4.488 -1.744 -6.853 1.00 95.81 68 PRO A CA 1
ATOM 508 C C . PRO A 1 68 ? 3.885 -3.002 -6.228 1.00 95.81 68 PRO A C 1
ATOM 510 O O . PRO A 1 68 ? 3.090 -2.929 -5.292 1.00 95.81 68 PRO A O 1
ATOM 513 N N . PHE A 1 69 ? 4.289 -4.160 -6.735 1.00 96.94 69 PHE A N 1
ATOM 514 C CA . PHE A 1 69 ? 3.939 -5.483 -6.237 1.00 96.94 69 PHE A CA 1
ATOM 515 C C . PHE A 1 69 ? 5.230 -6.299 -6.036 1.00 96.94 69 PHE A C 1
ATOM 517 O O . PHE A 1 69 ? 5.583 -7.122 -6.895 1.00 96.94 69 PHE A O 1
ATOM 524 N N . PRO A 1 70 ? 5.964 -6.030 -4.936 1.00 94.81 70 PRO A N 1
ATOM 525 C CA . PRO A 1 70 ? 7.287 -6.601 -4.688 1.00 94.81 70 PRO A CA 1
ATOM 526 C C . PRO A 1 70 ? 7.207 -8.087 -4.344 1.00 94.81 70 PRO A C 1
ATOM 528 O O . PRO A 1 70 ? 6.143 -8.583 -3.958 1.00 94.81 70 PRO A O 1
ATOM 531 N N . SER A 1 71 ? 8.333 -8.787 -4.471 1.00 93.69 71 SER A N 1
ATOM 532 C CA . SER A 1 71 ? 8.500 -10.160 -3.978 1.00 93.69 71 SER A CA 1
ATOM 533 C C . SER A 1 71 ? 8.386 -10.208 -2.450 1.00 93.69 71 SER A C 1
ATOM 535 O O . SER A 1 71 ? 8.452 -9.176 -1.785 1.00 93.69 71 SER A O 1
ATOM 537 N N . TRP A 1 72 ? 8.222 -11.400 -1.879 1.00 93.62 72 TRP A N 1
ATOM 538 C CA . TRP A 1 72 ? 8.571 -11.596 -0.471 1.00 93.62 72 TRP A CA 1
ATOM 539 C C . TRP A 1 72 ? 10.087 -11.476 -0.280 1.00 93.62 72 TRP A C 1
ATOM 541 O O . TRP A 1 72 ? 10.849 -11.804 -1.187 1.00 93.62 72 TRP A O 1
ATOM 551 N N . ASP A 1 73 ? 10.502 -11.019 0.897 1.00 91.94 73 ASP A N 1
ATOM 552 C CA . ASP A 1 73 ? 11.895 -11.006 1.361 1.00 91.94 73 ASP A CA 1
ATOM 553 C C . ASP A 1 73 ? 12.355 -12.359 1.921 1.00 91.94 73 ASP A C 1
ATOM 555 O O . ASP A 1 73 ? 13.488 -12.496 2.376 1.00 91.94 73 ASP A O 1
ATOM 559 N N . THR A 1 74 ? 11.488 -13.366 1.862 1.00 92.31 74 THR A N 1
ATOM 560 C CA . THR A 1 74 ? 11.759 -14.736 2.284 1.00 92.31 74 THR A CA 1
ATOM 561 C C . THR A 1 74 ? 11.844 -15.677 1.092 1.00 92.31 74 THR A C 1
ATOM 563 O O . THR A 1 74 ? 11.269 -15.444 0.021 1.00 92.31 74 THR A O 1
ATOM 566 N N . VAL A 1 75 ? 12.571 -16.777 1.274 1.00 89.94 75 VAL A N 1
ATOM 567 C CA . VAL A 1 75 ? 12.661 -17.828 0.255 1.00 89.94 75 VAL A CA 1
ATOM 568 C C . VAL A 1 75 ? 11.413 -18.723 0.274 1.00 89.94 75 VAL A C 1
ATOM 570 O O . VAL A 1 75 ? 10.687 -18.786 1.268 1.00 89.94 75 VAL A O 1
ATOM 573 N N . PRO A 1 76 ? 11.123 -19.463 -0.810 1.00 87.94 76 PRO A N 1
ATOM 574 C CA . PRO A 1 76 ? 10.072 -20.471 -0.774 1.00 87.94 76 PRO A CA 1
ATOM 575 C C . PRO A 1 76 ? 10.311 -21.481 0.358 1.00 87.94 76 PRO A C 1
ATOM 577 O O . PRO A 1 76 ? 11.388 -22.068 0.443 1.00 87.94 76 PRO A O 1
ATOM 580 N N . TYR A 1 77 ? 9.283 -21.708 1.181 1.00 88.56 77 TYR A N 1
ATOM 581 C CA . TYR A 1 77 ? 9.317 -22.606 2.347 1.00 88.56 77 TYR A CA 1
ATOM 582 C C . TYR A 1 77 ? 10.244 -22.158 3.488 1.00 88.56 77 TYR A C 1
ATOM 584 O O . TYR A 1 77 ? 10.724 -22.993 4.257 1.00 88.56 77 TYR A O 1
ATOM 592 N N . ASP A 1 78 ? 10.475 -20.850 3.617 1.00 92.44 78 ASP A N 1
ATOM 593 C CA . ASP A 1 78 ? 11.159 -20.287 4.779 1.00 92.44 78 ASP A CA 1
ATOM 594 C C . ASP A 1 78 ? 10.385 -20.541 6.086 1.00 92.44 78 ASP A C 1
ATOM 596 O O . ASP A 1 78 ? 9.172 -20.775 6.100 1.00 92.44 78 ASP A O 1
ATOM 600 N N . ARG A 1 79 ? 11.107 -20.497 7.205 1.00 92.62 79 ARG A N 1
ATOM 601 C CA . ARG A 1 79 ? 10.556 -20.634 8.559 1.00 92.62 79 ARG A CA 1
ATOM 602 C C . ARG A 1 79 ? 10.163 -19.290 9.165 1.00 92.62 79 ARG A C 1
ATOM 604 O O . ARG A 1 79 ? 9.570 -19.271 10.242 1.00 92.62 79 ARG A O 1
ATOM 611 N N . THR A 1 80 ? 10.522 -18.193 8.509 1.00 92.50 80 THR A N 1
ATOM 612 C CA . THR A 1 80 ? 10.186 -16.829 8.906 1.00 92.50 80 THR A CA 1
ATOM 613 C C . THR A 1 80 ? 9.040 -16.291 8.057 1.00 92.50 80 THR A C 1
ATOM 615 O O . THR A 1 80 ? 8.889 -16.616 6.877 1.00 92.50 80 THR A O 1
ATOM 618 N N . SER A 1 81 ? 8.207 -15.458 8.676 1.00 90.62 81 SER A N 1
ATOM 619 C CA . SER A 1 81 ? 7.210 -14.682 7.945 1.00 90.62 81 SER A CA 1
ATOM 620 C C . SER A 1 81 ? 7.893 -13.538 7.191 1.00 90.62 81 SER A C 1
ATOM 622 O O . SER A 1 81 ? 8.882 -12.997 7.689 1.00 90.62 81 SER A O 1
ATOM 624 N N . PRO A 1 82 ? 7.372 -13.145 6.015 1.00 92.69 82 PRO A N 1
ATOM 625 C CA . PRO A 1 82 ? 7.854 -11.960 5.318 1.00 92.69 82 PRO A CA 1
ATOM 626 C C . PRO A 1 82 ? 7.623 -10.699 6.151 1.00 92.69 82 PRO A C 1
ATOM 628 O O . PRO A 1 82 ? 6.697 -10.645 6.965 1.00 92.69 82 PRO A O 1
ATOM 631 N N . ASN A 1 83 ? 8.425 -9.668 5.900 1.00 93.00 83 ASN A N 1
ATOM 632 C CA . ASN A 1 83 ? 8.308 -8.397 6.604 1.00 93.00 83 ASN A CA 1
ATOM 633 C C . ASN A 1 83 ? 6.888 -7.786 6.447 1.00 93.00 83 ASN A C 1
ATOM 635 O O . ASN A 1 83 ? 6.389 -7.694 5.312 1.00 93.00 83 ASN A O 1
ATOM 639 N N . PRO A 1 84 ? 6.241 -7.325 7.540 1.00 91.44 84 PRO A N 1
ATOM 640 C CA . PRO A 1 84 ? 4.918 -6.693 7.506 1.00 91.44 84 PRO A CA 1
ATOM 641 C C . PRO A 1 84 ? 4.789 -5.541 6.502 1.00 91.44 84 PRO A C 1
ATOM 643 O O . PRO A 1 84 ? 3.760 -5.416 5.837 1.00 91.44 84 PRO A O 1
ATOM 646 N N . GLU A 1 85 ? 5.843 -4.752 6.283 1.00 91.62 85 GLU A N 1
ATOM 647 C CA . GLU A 1 85 ? 5.865 -3.681 5.279 1.00 91.62 85 GLU A CA 1
ATOM 648 C C . GLU A 1 85 ? 5.747 -4.217 3.845 1.00 91.62 85 GLU A C 1
ATOM 650 O O . GLU A 1 85 ? 5.040 -3.657 3.000 1.00 91.62 85 GLU A O 1
ATOM 655 N N . ILE A 1 86 ? 6.398 -5.342 3.545 1.00 93.69 86 ILE A N 1
ATOM 656 C CA . ILE A 1 86 ? 6.300 -5.990 2.230 1.00 93.69 86 ILE A CA 1
ATOM 657 C C . ILE A 1 86 ? 4.902 -6.577 2.038 1.00 93.69 86 ILE A C 1
ATOM 659 O O . ILE A 1 86 ? 4.291 -6.399 0.977 1.00 93.69 86 ILE A O 1
ATOM 663 N N . VAL A 1 87 ? 4.358 -7.226 3.069 1.00 93.94 87 VAL A N 1
ATOM 664 C CA . VAL A 1 87 ? 2.981 -7.738 3.059 1.00 93.94 87 VAL A CA 1
ATOM 665 C C . VAL A 1 87 ? 1.984 -6.592 2.852 1.00 93.94 87 VAL A C 1
ATOM 667 O O . VAL A 1 87 ? 1.113 -6.682 1.982 1.00 93.94 87 VAL A O 1
ATOM 670 N N . SER A 1 88 ? 2.165 -5.478 3.559 1.00 94.06 88 SER A N 1
ATOM 671 C CA . SER A 1 88 ? 1.372 -4.252 3.443 1.00 94.06 88 SER A CA 1
ATOM 672 C C . SER A 1 88 ? 1.393 -3.683 2.021 1.00 94.06 88 SER A C 1
ATOM 674 O O . SER A 1 88 ? 0.330 -3.443 1.431 1.00 94.06 88 SER A O 1
ATOM 676 N N . LYS A 1 89 ? 2.576 -3.546 1.402 1.00 94.31 89 LYS A N 1
ATOM 677 C CA . LYS A 1 89 ? 2.720 -3.105 0.000 1.00 94.31 89 LYS A CA 1
ATOM 678 C C . LYS A 1 89 ? 1.956 -4.017 -0.961 1.00 94.31 89 LYS A C 1
ATOM 680 O O . LYS A 1 89 ? 1.219 -3.531 -1.824 1.00 94.31 89 LYS A O 1
ATOM 685 N N . ARG A 1 90 ? 2.063 -5.338 -0.783 1.00 95.56 90 ARG A N 1
ATOM 686 C CA . ARG A 1 90 ? 1.368 -6.333 -1.616 1.00 95.56 90 ARG A CA 1
ATOM 687 C C . ARG A 1 90 ? -0.152 -6.256 -1.459 1.00 95.56 90 ARG A C 1
ATOM 689 O O . ARG A 1 90 ? -0.857 -6.194 -2.466 1.00 95.56 90 ARG A O 1
ATOM 696 N N . ILE A 1 91 ? -0.668 -6.199 -0.229 1.00 94.38 91 ILE A N 1
ATOM 697 C CA . ILE A 1 91 ? -2.111 -6.063 0.040 1.00 94.38 91 ILE A CA 1
ATOM 698 C C . ILE A 1 91 ? -2.643 -4.753 -0.548 1.00 94.38 91 ILE A C 1
ATOM 700 O O . ILE A 1 91 ? -3.695 -4.742 -1.188 1.00 94.38 91 ILE A O 1
ATOM 704 N N . THR A 1 92 ? -1.891 -3.662 -0.410 1.00 94.38 92 THR A N 1
ATOM 705 C CA . THR A 1 92 ? -2.236 -2.354 -0.982 1.00 94.38 92 THR A CA 1
ATOM 706 C C . THR A 1 92 ? -2.362 -2.413 -2.499 1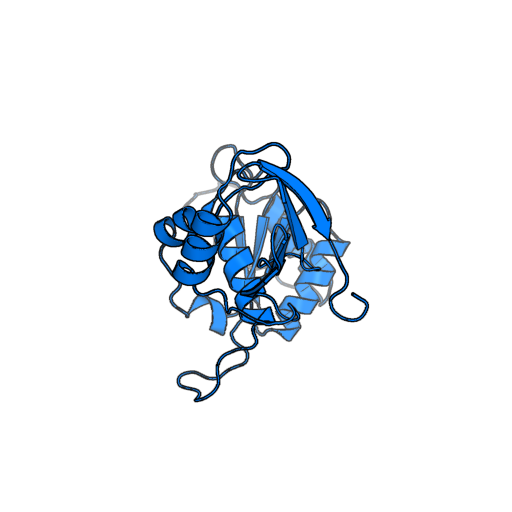.00 94.38 92 THR A C 1
ATOM 708 O O . THR A 1 92 ? -3.330 -1.899 -3.066 1.00 94.38 92 THR A O 1
ATOM 711 N N . ALA A 1 93 ? -1.402 -3.050 -3.171 1.00 95.06 93 ALA A N 1
ATOM 712 C CA . ALA A 1 93 ? -1.431 -3.232 -4.615 1.00 95.06 93 ALA A CA 1
ATOM 713 C C . ALA A 1 93 ? -2.654 -4.043 -5.057 1.00 95.06 93 ALA A C 1
ATOM 715 O O . ALA A 1 93 ? -3.401 -3.605 -5.936 1.00 95.06 93 ALA A O 1
ATOM 716 N N . LEU A 1 94 ? -2.919 -5.174 -4.397 1.00 94.88 94 LEU A N 1
ATOM 717 C CA . LEU A 1 94 ? -4.092 -6.000 -4.679 1.00 94.88 94 LEU A CA 1
ATOM 718 C C . LEU A 1 94 ? -5.397 -5.235 -4.431 1.00 94.88 94 LEU A C 1
ATOM 720 O O . LEU A 1 94 ? -6.296 -5.294 -5.266 1.00 94.88 94 LEU A O 1
ATOM 724 N N . GLY A 1 95 ? -5.495 -4.469 -3.341 1.00 93.62 95 GLY A N 1
ATOM 725 C CA . GLY A 1 95 ? -6.652 -3.630 -3.024 1.00 93.62 95 GLY A CA 1
ATOM 726 C C . GLY A 1 95 ? -6.932 -2.587 -4.107 1.00 93.62 95 GLY A C 1
ATOM 727 O O . GLY A 1 95 ? -8.054 -2.508 -4.617 1.00 93.62 95 GLY A O 1
ATOM 728 N N . LYS A 1 96 ? -5.898 -1.847 -4.536 1.00 91.25 96 LYS A N 1
ATOM 729 C CA . LYS A 1 96 ? -5.990 -0.868 -5.636 1.00 91.25 96 LYS A CA 1
ATOM 730 C C . LYS A 1 96 ? -6.463 -1.517 -6.941 1.00 91.25 96 LYS A C 1
ATOM 732 O O . LYS A 1 96 ? -7.325 -0.971 -7.630 1.00 91.25 96 LYS A O 1
ATOM 737 N N . LEU A 1 97 ? -5.939 -2.697 -7.274 1.00 91.44 97 LEU A N 1
ATOM 738 C CA . LEU A 1 97 ? -6.322 -3.432 -8.484 1.00 91.44 97 LEU A CA 1
ATOM 739 C C . LEU A 1 97 ? -7.736 -4.031 -8.391 1.00 91.44 97 LEU A C 1
ATOM 741 O O . LEU A 1 97 ? -8.451 -4.093 -9.396 1.00 91.44 97 LEU A O 1
ATOM 745 N N . ALA A 1 98 ? -8.160 -4.445 -7.197 1.00 91.31 98 ALA A N 1
ATOM 746 C CA . ALA A 1 98 ? -9.435 -5.107 -6.963 1.00 91.31 98 ALA A CA 1
ATOM 747 C C . ALA A 1 98 ? -10.634 -4.148 -7.053 1.00 91.31 98 ALA A C 1
ATOM 749 O O . ALA A 1 98 ? -11.628 -4.501 -7.705 1.00 91.31 98 ALA A O 1
ATOM 750 N N . VAL A 1 99 ? -10.530 -2.959 -6.441 1.00 84.56 99 VAL A N 1
ATOM 751 C CA . VAL A 1 99 ? -11.604 -1.945 -6.356 1.00 84.56 99 VAL A CA 1
ATOM 752 C C . VAL A 1 99 ? -11.894 -1.291 -7.713 1.00 84.56 99 VAL A C 1
ATOM 754 O O . VAL A 1 99 ? -13.054 -1.044 -8.036 1.00 84.56 99 VA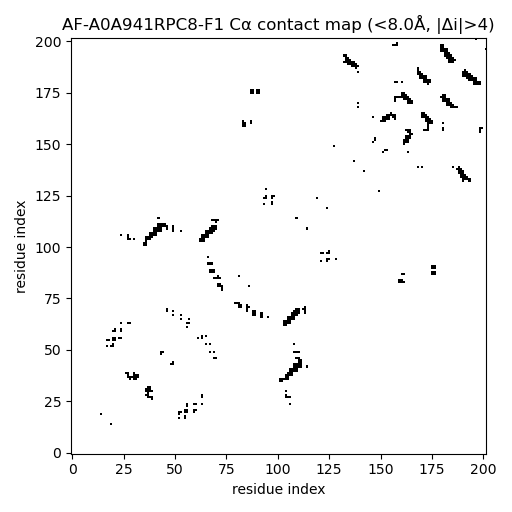L A O 1
ATOM 757 N N . GLY A 1 100 ? -10.882 -1.099 -8.564 1.00 76.56 100 GLY A N 1
ATOM 758 C CA . GLY A 1 100 ? -11.056 -0.488 -9.888 1.00 76.56 100 GLY A CA 1
ATOM 759 C C . GLY A 1 100 ? -11.219 1.039 -9.841 1.00 76.56 100 GLY A C 1
ATOM 760 O O . GLY A 1 100 ? -10.689 1.689 -8.949 1.00 76.56 100 GLY A O 1
ATOM 761 N N . GLY A 1 101 ? -11.901 1.625 -10.836 1.00 70.38 101 GLY A N 1
ATOM 762 C CA . GLY A 1 101 ? -12.138 3.081 -10.895 1.00 70.38 101 GLY A CA 1
ATOM 763 C C . GLY A 1 101 ? -10.930 3.910 -11.353 1.00 70.38 101 GLY A C 1
ATOM 764 O O . GLY A 1 101 ? -10.699 5.015 -10.863 1.00 70.38 101 GLY A O 1
ATOM 765 N N . ARG A 1 102 ? -10.130 3.373 -12.281 1.00 75.69 102 ARG A N 1
ATOM 766 C CA . ARG A 1 102 ? -8.896 4.010 -12.761 1.00 75.69 102 ARG A CA 1
ATOM 767 C C . ARG A 1 102 ? -9.205 5.255 -13.592 1.00 75.69 102 ARG A C 1
ATOM 769 O O . ARG A 1 102 ? -9.805 5.159 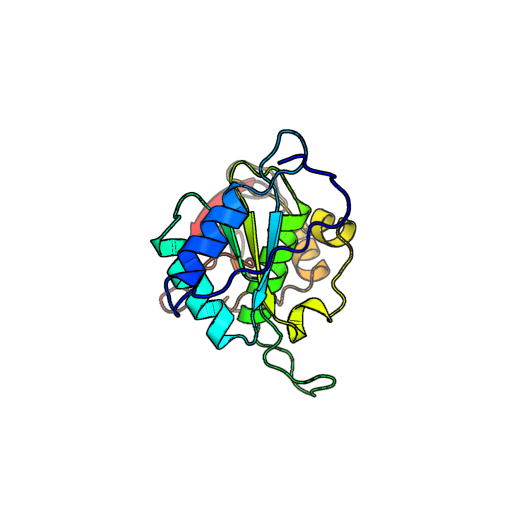-14.656 1.00 75.69 102 ARG A O 1
ATOM 776 N N . LYS A 1 103 ? -8.735 6.410 -13.118 1.00 82.12 103 LYS A N 1
ATOM 777 C CA . LYS A 1 103 ? -8.765 7.687 -13.857 1.00 82.12 103 LYS A CA 1
ATOM 778 C C . LYS A 1 103 ? -7.449 7.991 -14.580 1.00 82.12 103 LYS A C 1
ATOM 780 O O . LYS A 1 103 ? -7.418 8.845 -15.456 1.00 82.12 103 LYS A O 1
ATOM 785 N N . LYS A 1 104 ? -6.367 7.306 -14.198 1.00 88.12 104 LYS A N 1
ATOM 786 C CA . LYS A 1 104 ? -5.006 7.507 -14.707 1.00 88.12 104 LYS A CA 1
ATOM 787 C C . LYS A 1 104 ? -4.468 6.215 -15.337 1.00 88.12 104 LYS A C 1
ATOM 789 O O . LYS A 1 104 ? -4.838 5.132 -14.865 1.00 88.12 104 LYS A O 1
ATOM 794 N N . PRO A 1 105 ? -3.581 6.302 -16.347 1.00 92.25 105 PRO A N 1
ATOM 795 C CA . PRO A 1 105 ? -2.786 5.161 -16.792 1.00 92.25 105 PRO A CA 1
ATOM 796 C C . PRO A 1 105 ? -2.081 4.525 -15.596 1.00 92.25 105 PRO A C 1
ATOM 798 O O . PRO A 1 105 ? -1.559 5.238 -14.737 1.00 92.25 105 PRO A O 1
ATOM 801 N N . THR A 1 106 ? -2.130 3.200 -15.495 1.00 94.50 106 THR A N 1
ATOM 802 C CA . THR A 1 106 ? -1.635 2.487 -14.313 1.00 94.50 106 THR A CA 1
ATOM 803 C C . THR A 1 106 ? -0.506 1.545 -14.703 1.00 94.50 106 THR A C 1
ATOM 805 O O . THR A 1 106 ? -0.706 0.648 -15.523 1.00 94.50 106 THR A O 1
ATOM 808 N N . LEU A 1 107 ? 0.657 1.734 -14.085 1.00 96.25 107 LEU A N 1
ATOM 809 C CA . LEU A 1 107 ? 1.802 0.840 -14.178 1.00 96.25 107 LEU A CA 1
ATOM 810 C C . LEU A 1 107 ? 1.833 -0.052 -12.938 1.00 96.25 107 LEU A C 1
ATOM 812 O O . LEU A 1 107 ? 1.962 0.447 -11.821 1.00 96.25 107 LEU A O 1
ATOM 816 N N . VAL A 1 108 ? 1.744 -1.364 -13.131 1.00 96.75 108 VAL A N 1
ATOM 817 C CA . VAL A 1 108 ? 2.033 -2.341 -12.081 1.00 96.75 108 VAL A CA 1
ATOM 818 C C . VAL A 1 108 ? 3.478 -2.784 -12.251 1.00 96.75 108 VAL A C 1
ATOM 820 O O . VAL A 1 108 ? 3.819 -3.374 -13.274 1.00 96.75 108 VAL A O 1
ATOM 823 N N . LEU A 1 109 ? 4.318 -2.484 -11.265 1.00 97.44 109 LEU A N 1
ATOM 824 C CA . LEU A 1 109 ? 5.718 -2.904 -11.240 1.00 97.44 109 LEU A CA 1
ATOM 825 C C . LEU A 1 109 ? 5.841 -4.163 -10.391 1.00 97.44 109 LEU A C 1
ATOM 827 O O . LEU A 1 109 ? 5.427 -4.168 -9.236 1.00 97.44 109 LEU A O 1
ATOM 831 N N . THR A 1 110 ? 6.392 -5.232 -10.948 1.00 97.62 110 THR A N 1
ATOM 832 C CA . THR A 1 110 ? 6.580 -6.498 -10.233 1.00 97.62 110 THR A CA 1
ATOM 833 C C . THR A 1 110 ? 7.868 -7.186 -10.666 1.00 97.62 110 THR A C 1
ATOM 835 O O . THR A 1 110 ? 8.567 -6.684 -11.538 1.00 97.62 110 THR A O 1
ATOM 838 N N . THR A 1 111 ? 8.183 -8.333 -10.078 1.00 96.50 111 THR A N 1
ATOM 839 C CA . THR A 1 111 ? 9.329 -9.175 -10.439 1.00 96.50 111 THR A CA 1
ATOM 840 C C . THR A 1 111 ? 8.857 -10.554 -10.890 1.00 96.50 111 THR A C 1
ATOM 842 O O . THR A 1 111 ? 7.697 -10.933 -10.693 1.00 96.50 111 THR A O 1
ATOM 845 N N . VAL A 1 112 ? 9.770 -11.340 -11.463 1.00 94.25 112 VAL A N 1
ATOM 846 C CA . VAL A 1 112 ? 9.501 -12.744 -11.812 1.00 94.25 112 VAL A CA 1
ATOM 847 C C . VAL A 1 112 ? 9.122 -13.565 -10.571 1.00 94.25 112 VAL A C 1
ATOM 849 O O . VAL A 1 112 ? 8.183 -14.355 -10.619 1.00 94.25 112 VAL A O 1
ATOM 852 N N . ASN A 1 113 ? 9.788 -13.345 -9.437 1.00 91.75 113 ASN A N 1
ATOM 853 C CA . ASN A 1 113 ? 9.487 -14.071 -8.199 1.00 91.75 113 ASN A CA 1
ATOM 854 C C . ASN A 1 113 ? 8.078 -13.749 -7.684 1.00 91.75 113 ASN A C 1
ATOM 856 O O . ASN A 1 113 ? 7.340 -14.640 -7.266 1.00 91.75 113 ASN A O 1
ATOM 860 N N . SER A 1 114 ? 7.682 -12.479 -7.768 1.00 93.75 114 SER A N 1
ATOM 861 C CA . SER A 1 114 ? 6.386 -12.010 -7.286 1.00 93.75 114 SER A CA 1
ATOM 862 C C . SER A 1 114 ? 5.216 -12.471 -8.167 1.00 93.75 114 SER A C 1
ATOM 864 O O . SER A 1 114 ? 4.180 -12.877 -7.637 1.00 93.75 114 SER A O 1
ATOM 866 N N . ILE A 1 115 ? 5.373 -12.472 -9.500 1.00 94.12 115 ILE A N 1
ATOM 867 C CA . ILE A 1 115 ? 4.294 -12.853 -10.435 1.00 94.12 115 ILE A CA 1
ATOM 868 C C . ILE A 1 115 ? 3.987 -14.359 -10.429 1.00 94.12 115 ILE A C 1
ATOM 870 O O . ILE A 1 115 ? 2.862 -14.758 -10.724 1.00 94.12 115 ILE A O 1
ATOM 874 N N . LEU A 1 116 ? 4.961 -15.203 -10.080 1.00 92.62 116 LEU A N 1
ATOM 875 C CA . LEU A 1 116 ? 4.763 -16.654 -9.972 1.00 92.62 116 LEU A CA 1
ATOM 876 C C . LEU A 1 116 ? 3.942 -17.045 -8.738 1.00 92.62 116 LEU A C 1
ATOM 878 O O . LEU A 1 116 ? 3.373 -18.139 -8.679 1.00 92.62 116 LEU A O 1
ATOM 882 N N . GLN A 1 117 ? 3.871 -16.161 -7.746 1.00 92.88 117 GLN A N 1
ATOM 883 C CA . GLN A 1 117 ? 3.181 -16.436 -6.504 1.00 92.88 117 GLN A CA 1
ATOM 884 C C . GLN A 1 117 ? 1.662 -16.320 -6.670 1.00 92.88 117 GLN A C 1
ATOM 886 O O . GLN A 1 117 ? 1.130 -15.309 -7.130 1.00 92.88 117 GLN A O 1
ATOM 891 N N . ARG A 1 118 ? 0.932 -17.346 -6.216 1.00 94.25 118 ARG A N 1
ATOM 892 C CA . ARG A 1 118 ? -0.533 -17.281 -6.138 1.00 94.25 118 ARG A CA 1
ATOM 893 C C . ARG A 1 118 ? -0.963 -16.230 -5.117 1.00 94.25 118 ARG A C 1
ATOM 895 O O . ARG A 1 118 ? -0.406 -16.143 -4.026 1.00 94.25 118 ARG A O 1
ATOM 902 N N . VAL A 1 119 ? -1.999 -15.476 -5.468 1.00 95.31 119 VAL A N 1
ATOM 903 C CA . VAL A 1 119 ? -2.594 -14.436 -4.621 1.00 95.31 119 VAL A CA 1
ATOM 904 C C . VAL A 1 119 ? -4.047 -14.776 -4.283 1.00 95.31 119 VAL A C 1
ATOM 906 O O . VAL A 1 119 ? -4.674 -15.548 -5.018 1.00 95.31 119 VAL A O 1
ATOM 909 N N . PRO A 1 120 ? -4.612 -14.205 -3.200 1.00 93.56 120 PRO A N 1
ATOM 910 C CA . PRO A 1 120 ? -6.025 -14.369 -2.890 1.00 93.56 120 PRO A CA 1
ATOM 911 C C . PRO A 1 120 ? -6.922 -13.929 -4.057 1.00 93.56 120 PRO A C 1
ATOM 913 O O . PRO A 1 120 ? -6.568 -13.011 -4.808 1.00 93.56 120 PRO A O 1
ATOM 916 N N . PRO A 1 121 ? -8.107 -14.542 -4.218 1.00 95.00 121 PRO A N 1
ATOM 917 C CA . PRO A 1 121 ? -9.010 -14.190 -5.300 1.00 95.00 121 PRO A CA 1
ATOM 918 C C . PRO A 1 121 ? -9.491 -12.742 -5.166 1.00 95.00 121 PRO A C 1
ATOM 920 O O . PRO A 1 121 ? -9.688 -12.213 -4.071 1.00 95.00 121 PRO A O 1
ATOM 923 N N . ARG A 1 122 ? -9.763 -12.101 -6.307 1.00 94.00 122 ARG A N 1
ATOM 924 C CA . ARG A 1 122 ? -10.209 -10.699 -6.356 1.00 94.00 122 ARG A CA 1
ATOM 925 C C . ARG A 1 122 ? -11.449 -10.430 -5.496 1.00 94.00 122 ARG A C 1
ATOM 927 O O . ARG A 1 122 ? -11.556 -9.352 -4.917 1.00 94.00 122 ARG A O 1
ATOM 934 N N . SER A 1 123 ? -12.390 -11.373 -5.431 1.00 94.00 123 SER A N 1
ATOM 935 C CA . SER A 1 123 ? -13.608 -11.258 -4.616 1.00 94.00 123 SER A CA 1
ATOM 936 C C . SER A 1 123 ? -13.296 -11.141 -3.125 1.00 94.00 123 SER A C 1
ATOM 938 O O . SER A 1 123 ? -13.876 -10.287 -2.460 1.00 94.00 123 SER A O 1
ATOM 940 N N . PHE A 1 124 ? -12.336 -11.925 -2.630 1.00 93.81 124 PHE A N 1
ATOM 941 C CA . PHE A 1 124 ? -11.874 -11.862 -1.245 1.00 93.81 124 PHE A CA 1
ATOM 942 C C . PHE A 1 124 ? -11.287 -10.484 -0.926 1.00 93.81 124 PHE A C 1
ATOM 944 O O . PHE A 1 124 ? -11.725 -9.823 0.012 1.00 93.81 124 PHE A O 1
ATOM 951 N N . ILE A 1 125 ? -10.377 -9.991 -1.774 1.00 93.69 125 ILE A N 1
ATOM 952 C CA . ILE A 1 125 ? -9.755 -8.672 -1.585 1.00 93.69 125 ILE A CA 1
ATOM 953 C C . ILE A 1 125 ? -10.806 -7.552 -1.629 1.00 93.69 125 ILE A C 1
ATOM 955 O O . ILE A 1 125 ? -10.782 -6.652 -0.795 1.00 93.69 125 ILE A O 1
ATOM 959 N N . ARG A 1 126 ? -11.776 -7.613 -2.554 1.00 91.94 126 ARG A N 1
ATOM 960 C CA . ARG A 1 126 ? -12.889 -6.646 -2.595 1.00 91.94 126 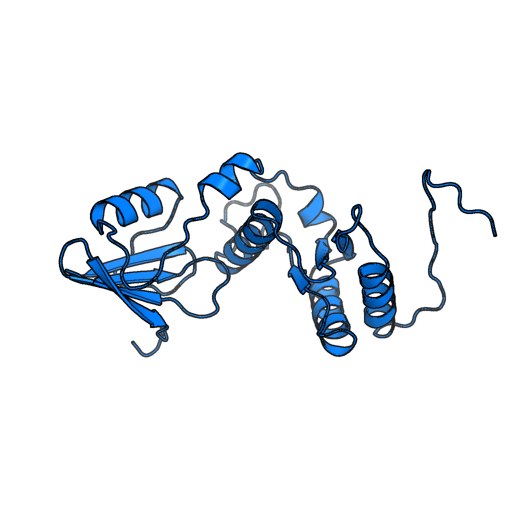ARG A CA 1
ATOM 961 C C . ARG A 1 126 ? -13.731 -6.670 -1.321 1.00 91.94 126 ARG A C 1
ATOM 963 O O . ARG A 1 126 ? -14.165 -5.609 -0.890 1.00 91.94 126 ARG A O 1
ATOM 970 N N . GLY A 1 127 ? -13.972 -7.851 -0.753 1.00 91.88 127 GLY A N 1
ATOM 971 C CA . GLY A 1 127 ? -14.707 -8.012 0.501 1.00 91.88 127 GLY A CA 1
ATOM 972 C C . GLY A 1 127 ? -13.961 -7.449 1.711 1.00 91.88 127 GLY A C 1
ATOM 973 O O . GLY A 1 127 ? -14.606 -6.927 2.621 1.00 91.88 127 GLY A O 1
ATOM 974 N N . ALA A 1 128 ? -12.624 -7.496 1.694 1.00 90.50 128 ALA A N 1
ATOM 975 C CA . ALA A 1 128 ? -11.763 -6.972 2.752 1.00 90.50 128 ALA A CA 1
ATOM 976 C C . ALA A 1 128 ? -11.750 -5.437 2.809 1.00 90.50 128 ALA A C 1
ATOM 978 O O . ALA A 1 128 ? -11.767 -4.858 3.899 1.00 90.50 128 ALA A O 1
ATOM 979 N N . VAL A 1 129 ? -11.806 -4.764 1.656 1.00 90.19 129 VAL A N 1
ATOM 980 C CA . VAL A 1 129 ? -11.797 -3.295 1.591 1.00 90.19 129 VAL A CA 1
ATOM 981 C C . VAL A 1 129 ? -13.031 -2.709 2.285 1.00 90.19 129 VAL A C 1
ATOM 983 O O . VAL A 1 129 ? -14.171 -2.987 1.917 1.00 90.19 129 VAL A O 1
ATOM 986 N N . LYS A 1 130 ? -12.795 -1.848 3.279 1.00 90.94 130 LYS A N 1
ATOM 987 C CA . LYS A 1 130 ? -13.824 -1.063 3.967 1.00 90.94 130 LYS A CA 1
ATOM 988 C C . LYS A 1 130 ? -13.458 0.413 3.888 1.00 90.94 130 LYS A C 1
ATOM 990 O O . LYS A 1 130 ? -12.375 0.810 4.301 1.00 90.94 130 LYS A O 1
ATOM 995 N N . THR A 1 131 ? -14.373 1.223 3.367 1.00 91.44 131 THR A N 1
ATOM 996 C CA . THR A 1 131 ? -14.257 2.683 3.415 1.00 91.44 131 THR A CA 1
ATOM 997 C C . THR A 1 131 ? -14.869 3.181 4.715 1.00 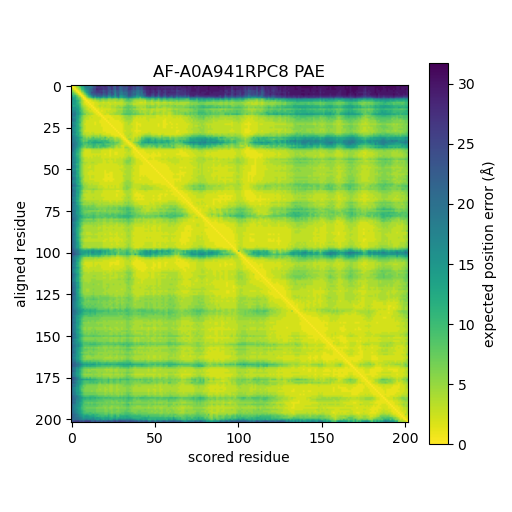91.44 131 THR A C 1
ATOM 999 O O . THR A 1 131 ? -16.001 2.817 5.038 1.00 91.44 131 THR A O 1
ATOM 1002 N N . ILE A 1 132 ? -14.108 3.994 5.442 1.00 93.25 132 ILE A N 1
ATOM 1003 C CA . ILE A 1 132 ? -14.494 4.600 6.713 1.00 93.25 132 ILE A CA 1
ATOM 1004 C C . ILE A 1 132 ? -14.262 6.107 6.589 1.00 93.25 132 ILE A C 1
ATOM 1006 O O . ILE A 1 132 ? -13.235 6.527 6.051 1.00 93.25 132 ILE A O 1
ATOM 1010 N N . ALA A 1 133 ? -15.217 6.910 7.050 1.00 95.31 133 ALA A N 1
ATOM 1011 C CA . ALA A 1 133 ? -15.130 8.367 7.049 1.00 95.31 133 ALA A CA 1
ATOM 1012 C C . ALA A 1 133 ? -15.757 8.953 8.328 1.00 95.31 133 ALA A C 1
ATOM 1014 O O . ALA A 1 133 ? -16.700 8.351 8.847 1.00 95.31 133 ALA A O 1
ATOM 1015 N N . PRO A 1 134 ? -15.280 10.115 8.816 1.00 95.19 134 PRO A N 1
ATOM 1016 C CA . PRO A 1 134 ? -15.928 10.844 9.906 1.00 95.19 134 PRO A CA 1
ATOM 1017 C C . PRO A 1 134 ? -17.428 11.068 9.662 1.00 95.19 134 PRO A C 1
ATOM 1019 O O . PRO A 1 134 ? -17.854 11.264 8.521 1.00 95.19 134 PRO A O 1
ATOM 1022 N N . GLY A 1 135 ? -18.223 11.039 10.730 1.00 94.44 135 GLY A N 1
ATOM 1023 C CA . GLY A 1 135 ? -19.682 11.173 10.711 1.00 94.44 135 GLY A CA 1
ATOM 1024 C C . GLY A 1 135 ? -20.443 9.881 10.390 1.00 94.44 135 GLY A C 1
ATOM 1025 O O . GLY A 1 135 ? -21.673 9.875 10.391 1.00 94.44 135 GLY A O 1
ATOM 1026 N N . GLN A 1 136 ? -19.749 8.774 10.107 1.00 95.19 136 GLN A N 1
ATOM 1027 C CA . GLN A 1 136 ? -20.393 7.472 9.919 1.00 95.19 136 GLN A CA 1
ATOM 1028 C C . GLN A 1 136 ? -20.764 6.837 11.262 1.00 95.19 136 GLN A C 1
ATOM 1030 O O . GLN A 1 136 ? -19.980 6.873 12.210 1.00 95.19 136 GLN A O 1
ATOM 1035 N N . ARG A 1 137 ? -21.927 6.174 11.308 1.00 94.69 137 ARG A N 1
ATOM 1036 C CA . ARG A 1 137 ? -22.237 5.217 12.376 1.00 94.69 137 ARG A CA 1
ATOM 1037 C C . ARG A 1 137 ? -21.492 3.911 12.123 1.00 94.69 137 ARG A C 1
ATOM 1039 O O . ARG A 1 137 ? -21.698 3.263 11.095 1.00 94.69 137 ARG A O 1
ATOM 1046 N N . LEU A 1 138 ? -20.606 3.563 13.040 1.00 94.62 138 LEU A N 1
ATOM 1047 C CA . LEU A 1 138 ? -19.741 2.399 13.005 1.00 94.62 138 LEU A CA 1
ATOM 1048 C C . LEU A 1 138 ? -19.507 1.945 14.448 1.00 94.62 138 LEU A C 1
ATOM 1050 O O . LEU A 1 138 ? -18.831 2.636 15.201 1.00 94.62 138 LEU A O 1
ATOM 1054 N N . ASP A 1 139 ? -20.033 0.775 14.811 1.00 94.44 139 ASP A N 1
ATOM 1055 C CA . ASP A 1 139 ? -19.763 0.166 16.115 1.00 94.44 139 ASP A CA 1
ATOM 1056 C C . ASP A 1 139 ? -18.274 -0.241 16.198 1.00 94.44 139 ASP A C 1
ATOM 1058 O O . ASP A 1 139 ? -17.807 -1.037 15.367 1.00 94.44 139 ASP A O 1
ATOM 1062 N N . PRO A 1 140 ? -17.509 0.266 17.187 1.00 94.38 140 PRO A N 1
ATOM 1063 C CA . PRO A 1 140 ? -16.127 -0.149 17.411 1.00 94.38 140 PRO A CA 1
ATOM 1064 C C . PRO A 1 140 ? -15.966 -1.668 17.559 1.00 94.38 140 PRO A C 1
ATOM 1066 O O . PRO A 1 140 ? -14.973 -2.226 17.093 1.00 94.38 140 PRO A O 1
ATOM 1069 N N . ALA A 1 141 ? -16.935 -2.362 18.163 1.00 94.75 141 ALA A N 1
ATOM 1070 C CA . ALA A 1 141 ? -16.872 -3.808 18.347 1.00 94.75 141 ALA A CA 1
ATOM 1071 C C . ALA A 1 141 ? -17.006 -4.569 17.016 1.00 94.75 141 ALA A C 1
ATOM 1073 O O . ALA A 1 141 ? -16.313 -5.566 16.805 1.00 94.75 141 ALA A O 1
ATOM 1074 N N . ASP A 1 142 ? -17.852 -4.091 16.096 1.00 94.75 142 ASP A N 1
ATOM 1075 C CA . ASP A 1 142 ? -17.939 -4.622 14.729 1.00 94.75 142 ASP A CA 1
ATOM 1076 C C . ASP A 1 142 ? -16.652 -4.379 13.944 1.00 94.75 142 ASP A C 1
ATOM 1078 O O . ASP A 1 142 ? -16.190 -5.262 13.213 1.00 94.75 142 ASP A O 1
ATOM 1082 N N . LEU A 1 143 ? -16.060 -3.190 14.095 1.00 95.56 143 LEU A N 1
ATOM 1083 C CA . LEU A 1 143 ? -14.785 -2.874 13.464 1.00 95.56 143 LEU A CA 1
ATOM 1084 C C . LEU A 1 143 ? -13.691 -3.832 13.946 1.00 95.56 143 LEU A C 1
ATOM 1086 O O . LEU A 1 143 ? -12.986 -4.395 13.115 1.00 95.56 143 LEU A O 1
ATOM 1090 N N . ILE A 1 144 ? -13.587 -4.067 15.253 1.00 96.00 144 ILE A N 1
ATOM 1091 C CA . ILE A 1 144 ? -12.579 -4.963 15.834 1.00 96.00 144 ILE A CA 1
ATOM 1092 C C . ILE A 1 144 ? -12.767 -6.400 15.357 1.00 96.00 144 ILE A C 1
ATOM 1094 O O . ILE A 1 144 ? -11.819 -6.984 14.839 1.00 96.00 144 ILE A O 1
ATOM 1098 N N . ARG A 1 145 ? -13.994 -6.939 15.417 1.00 96.06 145 ARG A N 1
ATOM 1099 C CA . ARG A 1 145 ? -14.295 -8.278 14.874 1.00 96.06 145 ARG A CA 1
ATOM 1100 C C . ARG A 1 145 ? -13.867 -8.403 13.416 1.00 96.06 145 ARG A C 1
ATOM 1102 O O . ARG A 1 145 ? -13.366 -9.440 12.990 1.00 96.06 145 ARG A O 1
ATOM 1109 N N . ARG A 1 146 ? -14.079 -7.344 12.632 1.00 95.38 146 ARG A N 1
ATOM 1110 C CA . ARG A 1 146 ? -13.667 -7.304 11.232 1.00 95.38 146 ARG A CA 1
ATOM 1111 C C . ARG A 1 146 ? -12.145 -7.277 11.088 1.00 95.38 146 ARG A C 1
ATOM 1113 O O . ARG A 1 146 ? -11.636 -7.991 10.233 1.00 95.38 146 ARG A O 1
ATOM 1120 N N . LEU A 1 147 ? -11.438 -6.462 11.867 1.00 95.62 147 LEU A N 1
ATOM 1121 C CA . LEU A 1 147 ? -9.974 -6.387 11.846 1.00 95.62 147 LEU A CA 1
ATOM 1122 C C . LEU A 1 147 ? -9.355 -7.753 12.177 1.00 95.62 147 LEU A C 1
ATOM 1124 O O . LEU A 1 147 ? -8.566 -8.263 11.385 1.00 95.62 147 LEU A O 1
ATOM 1128 N N . GLU A 1 148 ? -9.812 -8.390 13.256 1.00 95.56 148 GLU A N 1
ATOM 1129 C CA . GLU A 1 148 ? -9.391 -9.737 13.667 1.00 95.56 148 GLU A CA 1
ATOM 1130 C C . GLU A 1 148 ? -9.680 -10.778 12.570 1.00 95.56 148 GLU A C 1
ATOM 1132 O O . GLU A 1 148 ? -8.812 -11.569 12.207 1.00 95.56 148 GLU A O 1
ATOM 1137 N N . ALA A 1 149 ? -10.870 -10.737 11.955 1.00 94.38 149 ALA A N 1
ATOM 1138 C CA . ALA A 1 149 ? -11.241 -11.654 10.873 1.00 94.38 149 ALA A CA 1
ATOM 1139 C C . ALA A 1 149 ? -10.383 -11.504 9.601 1.00 94.38 149 ALA A C 1
ATOM 1141 O O . ALA A 1 149 ? -10.291 -12.448 8.813 1.00 94.38 149 ALA A O 1
ATOM 1142 N N . TYR A 1 150 ? -9.772 -10.336 9.381 1.00 93.00 150 TYR A N 1
ATOM 1143 C CA . TYR A 1 150 ? -8.854 -10.084 8.265 1.00 93.00 150 TYR A CA 1
ATOM 1144 C C . TYR A 1 150 ? -7.373 -10.158 8.666 1.00 93.00 150 TYR A C 1
ATOM 1146 O O . TYR A 1 150 ? -6.520 -9.826 7.843 1.00 93.00 150 TYR A O 1
ATOM 1154 N N . GLY A 1 151 ? -7.072 -10.649 9.873 1.00 91.38 151 GLY A N 1
ATOM 1155 C CA . GLY A 1 151 ? -5.712 -10.951 10.316 1.00 91.38 151 GLY A CA 1
ATOM 1156 C C . GLY A 1 151 ? -4.921 -9.739 10.795 1.00 91.38 151 GLY A C 1
ATOM 1157 O O . GLY A 1 151 ? -3.705 -9.737 10.646 1.00 91.38 151 GLY A O 1
ATOM 1158 N N . TYR A 1 152 ? -5.594 -8.708 11.313 1.00 95.38 152 TYR A N 1
ATOM 1159 C CA . TYR A 1 152 ? -4.898 -7.668 12.066 1.00 95.38 152 TYR A CA 1
ATOM 1160 C C . TYR A 1 152 ? -4.537 -8.171 13.462 1.00 95.38 152 TYR A C 1
ATOM 1162 O O . TYR A 1 152 ? -5.358 -8.810 14.127 1.00 95.38 152 TYR A O 1
ATOM 1170 N N . ASP A 1 153 ? -3.349 -7.801 13.921 1.00 95.12 153 ASP A N 1
ATOM 1171 C CA . ASP A 1 153 ? -2.837 -8.167 15.232 1.00 95.12 153 ASP A CA 1
ATOM 1172 C C . ASP A 1 153 ? -3.200 -7.114 16.279 1.00 95.12 153 ASP A C 1
ATOM 1174 O O . ASP A 1 153 ? -3.041 -5.905 16.082 1.00 95.12 153 ASP A O 1
ATOM 1178 N N . ARG A 1 154 ? -3.713 -7.578 17.421 1.00 96.62 154 ARG A N 1
ATOM 1179 C CA . ARG A 1 154 ? -4.033 -6.708 18.551 1.00 96.62 154 ARG A CA 1
ATOM 1180 C C . ARG A 1 154 ? -2.768 -6.415 19.346 1.00 96.62 154 ARG A C 1
ATOM 1182 O O . ARG A 1 154 ? -2.228 -7.317 19.984 1.00 96.62 154 ARG A O 1
ATOM 1189 N N . SER A 1 155 ? -2.361 -5.154 19.396 1.00 95.19 155 SER A N 1
ATOM 1190 C CA . SER A 1 155 ? -1.205 -4.701 20.168 1.00 95.19 155 SER A CA 1
ATOM 1191 C C . SER A 1 155 ? -1.606 -3.706 21.263 1.00 95.19 155 SER A C 1
ATOM 1193 O O . SER A 1 155 ? -2.737 -3.212 21.332 1.00 95.19 155 SER A O 1
ATOM 1195 N N . SER A 1 156 ? -0.684 -3.443 22.192 1.00 93.12 156 SER A N 1
ATOM 1196 C CA . SER A 1 156 ? -0.850 -2.378 23.187 1.00 93.12 156 SER A CA 1
ATOM 1197 C C . SER A 1 156 ? -0.630 -1.001 22.560 1.00 93.12 156 SER A C 1
ATOM 1199 O O . SER A 1 156 ? -1.370 -0.065 22.874 1.00 93.12 156 SER A O 1
ATOM 1201 N N . THR A 1 157 ? 0.349 -0.898 21.662 1.00 93.62 157 THR A N 1
ATOM 1202 C CA . THR A 1 157 ? 0.718 0.294 20.896 1.00 93.62 157 THR A CA 1
ATOM 1203 C C . THR A 1 157 ? 0.950 -0.120 19.452 1.00 93.62 157 THR A C 1
ATOM 1205 O O . THR A 1 157 ? 1.645 -1.098 19.200 1.00 93.62 157 THR A O 1
ATOM 1208 N N . VAL A 1 158 ? 0.359 0.629 18.526 1.00 96.00 158 VAL A N 1
ATOM 1209 C CA . VAL A 1 158 ? 0.449 0.375 17.088 1.00 96.00 158 VAL A CA 1
ATOM 1210 C C . VAL A 1 158 ? 1.770 0.917 16.553 1.00 96.00 158 VAL A C 1
ATOM 1212 O O . VAL A 1 158 ? 1.981 2.130 16.580 1.00 96.00 158 VAL A O 1
ATOM 1215 N N . MET A 1 159 ? 2.615 0.023 16.050 1.00 93.38 159 MET A N 1
ATOM 1216 C CA . MET A 1 159 ? 3.941 0.316 15.508 1.00 93.38 159 MET A CA 1
ATOM 1217 C C . MET A 1 159 ? 4.060 -0.095 14.039 1.00 93.38 159 MET A C 1
ATOM 1219 O O . MET A 1 159 ? 4.635 0.648 13.246 1.00 93.38 159 MET A O 1
ATOM 1223 N N . GLU A 1 160 ? 3.482 -1.236 13.655 1.00 93.50 160 GLU A N 1
ATOM 1224 C CA . GLU A 1 160 ? 3.660 -1.827 12.321 1.00 93.50 160 GLU A CA 1
ATOM 1225 C C . GLU A 1 160 ? 2.340 -1.943 11.535 1.00 93.50 160 GLU A C 1
ATOM 1227 O O . GLU A 1 160 ? 1.259 -2.050 12.128 1.00 93.50 160 GLU A O 1
ATOM 1232 N N . PRO A 1 161 ? 2.378 -1.924 10.186 1.00 94.75 161 PRO A N 1
ATOM 1233 C CA . PRO A 1 161 ? 1.197 -2.179 9.370 1.00 94.75 161 PRO A CA 1
ATOM 1234 C C . PRO A 1 161 ? 0.561 -3.532 9.687 1.00 94.75 161 PRO A C 1
ATOM 1236 O O . PRO A 1 161 ? 1.237 -4.556 9.709 1.00 94.75 161 PRO A O 1
ATOM 1239 N N . GLY A 1 162 ? -0.763 -3.550 9.830 1.00 94.00 162 GLY A N 1
ATOM 1240 C CA . GLY A 1 162 ? -1.495 -4.750 10.242 1.00 94.00 162 GLY A CA 1
ATOM 1241 C C . GLY A 1 162 ? -1.772 -4.815 11.741 1.00 94.00 162 GLY A C 1
ATOM 1242 O O . GLY A 1 162 ? -2.490 -5.710 12.167 1.00 94.00 162 GLY A O 1
ATOM 1243 N N . GLU A 1 163 ? -1.313 -3.847 12.533 1.00 96.31 163 GLU A N 1
ATOM 1244 C CA . GLU A 1 163 ? -1.656 -3.768 13.952 1.00 96.31 163 GLU A CA 1
ATOM 1245 C C . GLU A 1 163 ? -2.857 -2.855 14.236 1.00 96.31 163 GLU A C 1
ATOM 1247 O O . GLU A 1 163 ? -3.150 -1.898 13.504 1.00 96.31 163 GLU A O 1
ATOM 1252 N N . TYR A 1 164 ? -3.536 -3.127 15.350 1.00 97.69 164 TYR A N 1
ATOM 1253 C CA . TYR A 1 164 ? -4.516 -2.227 15.952 1.00 97.69 164 TYR A CA 1
ATOM 1254 C C . TYR A 1 164 ? -4.454 -2.254 17.483 1.00 97.69 164 TYR A C 1
ATOM 1256 O O . TYR A 1 164 ? -4.116 -3.265 18.097 1.00 97.69 164 TYR A O 1
ATOM 1264 N N . ALA A 1 165 ? -4.861 -1.151 18.110 1.00 97.06 165 ALA A N 1
ATOM 1265 C CA . ALA A 1 165 ? -5.015 -1.039 19.555 1.00 97.06 165 ALA A CA 1
ATOM 1266 C C . ALA A 1 165 ? -6.336 -0.342 19.895 1.00 97.06 165 ALA A C 1
ATOM 1268 O O . ALA A 1 165 ? -6.734 0.618 19.240 1.00 97.06 165 ALA A O 1
ATOM 1269 N N . GLN A 1 166 ? -7.017 -0.798 20.947 1.00 95.62 166 GLN A N 1
ATOM 1270 C CA . GLN A 1 166 ? -8.257 -0.183 21.431 1.00 95.62 166 GLN A CA 1
ATOM 1271 C C . GLN A 1 166 ? -8.066 0.351 22.849 1.00 95.62 166 GLN A C 1
ATOM 1273 O O . GLN A 1 166 ? -7.634 -0.384 23.740 1.00 95.62 166 GLN A O 1
ATOM 1278 N N . ARG A 1 167 ? -8.443 1.614 23.069 1.00 92.81 167 ARG A N 1
ATOM 1279 C CA . ARG A 1 167 ? -8.389 2.295 24.369 1.00 92.81 167 ARG A CA 1
ATOM 1280 C C . ARG A 1 167 ? -9.666 3.114 24.573 1.00 92.81 167 ARG A C 1
ATOM 1282 O O . ARG A 1 167 ? -9.764 4.254 24.130 1.00 92.81 167 ARG A O 1
ATOM 1289 N N . GLY A 1 168 ? -10.662 2.525 25.235 1.00 90.44 168 GLY A N 1
ATOM 1290 C CA . GLY A 1 168 ? -11.970 3.163 25.420 1.00 90.44 168 GLY A CA 1
ATOM 1291 C C . GLY A 1 168 ? -12.651 3.456 24.079 1.00 90.44 168 GLY A C 1
ATOM 1292 O O . GLY A 1 168 ? -12.820 2.547 23.269 1.00 90.44 168 GLY A O 1
ATOM 1293 N N . GLY A 1 169 ? -13.011 4.721 23.846 1.00 92.94 169 GLY A N 1
ATOM 1294 C CA . GLY A 1 169 ? -13.598 5.199 22.587 1.00 92.94 169 GLY A CA 1
ATOM 1295 C C . GLY A 1 169 ? -12.597 5.383 21.443 1.00 92.94 169 GLY A C 1
ATOM 1296 O O . GLY A 1 169 ? -12.977 5.854 20.382 1.00 92.94 169 GLY A O 1
ATOM 1297 N N . ILE A 1 170 ? -11.323 5.033 21.629 1.00 95.50 170 ILE A N 1
ATOM 1298 C CA . ILE A 1 170 ? -10.283 5.222 20.618 1.00 95.50 170 ILE A CA 1
ATOM 1299 C C . ILE A 1 170 ? -9.854 3.874 20.040 1.00 95.50 170 ILE A C 1
ATOM 1301 O O . ILE A 1 170 ? -9.598 2.923 20.785 1.00 95.50 170 ILE A O 1
ATOM 1305 N N . VAL A 1 171 ? -9.721 3.815 18.714 1.00 97.44 171 VAL A N 1
ATOM 1306 C CA . VAL A 1 171 ? -9.090 2.700 17.998 1.00 97.44 171 VAL A CA 1
ATOM 1307 C C . VAL A 1 171 ? -7.933 3.234 17.161 1.00 97.44 171 VAL A C 1
ATOM 1309 O O . VAL A 1 171 ? -8.143 3.954 16.186 1.00 97.44 171 VAL A O 1
ATOM 1312 N N . ASP A 1 172 ? -6.714 2.860 17.529 1.00 97.25 172 ASP A N 1
ATOM 1313 C CA . ASP A 1 172 ? -5.533 3.049 16.694 1.00 97.25 172 ASP A CA 1
ATOM 1314 C C . ASP A 1 172 ? -5.426 1.880 15.719 1.00 97.25 172 ASP A C 1
ATOM 1316 O O . ASP A 1 172 ? -5.644 0.729 16.091 1.00 97.25 172 ASP A O 1
ATOM 1320 N N . LEU A 1 173 ? -5.102 2.171 14.466 1.00 96.38 173 LEU A N 1
ATOM 1321 C CA . LEU A 1 173 ? -5.043 1.197 13.385 1.00 96.38 173 LEU A CA 1
ATOM 1322 C C . LEU A 1 173 ? -3.928 1.581 12.419 1.00 96.38 173 LEU A C 1
ATOM 1324 O O . LEU A 1 173 ? -3.885 2.726 11.965 1.00 96.38 173 LEU A O 1
ATOM 1328 N N . TYR A 1 174 ? -3.091 0.625 12.023 1.00 96.12 174 TYR A N 1
ATOM 1329 C CA . TYR A 1 174 ? -2.142 0.820 10.929 1.00 96.12 174 TYR A CA 1
ATOM 1330 C C . TYR A 1 174 ? -2.612 0.082 9.668 1.00 96.12 174 TYR A C 1
ATOM 1332 O O . TYR A 1 174 ? -2.275 -1.083 9.445 1.00 96.12 174 TYR A O 1
ATOM 1340 N N . PRO A 1 175 ? -3.418 0.734 8.811 1.00 94.38 175 PRO A N 1
ATOM 1341 C CA . PRO A 1 175 ? -3.913 0.101 7.601 1.00 94.38 175 PRO A CA 1
ATOM 1342 C C . PRO A 1 175 ? -2.803 -0.022 6.543 1.00 94.38 175 PRO A C 1
ATOM 1344 O O . PRO A 1 175 ? -2.026 0.923 6.356 1.00 94.38 175 PRO A O 1
ATOM 1347 N N . PRO A 1 176 ? -2.784 -1.115 5.759 1.00 92.06 176 PRO A N 1
ATOM 1348 C CA . PRO A 1 176 ? -1.884 -1.255 4.630 1.00 92.06 176 PRO A CA 1
ATOM 1349 C C . PRO A 1 176 ? -1.976 -0.082 3.652 1.00 92.06 176 PRO A C 1
ATOM 1351 O O . PRO A 1 176 ? -3.066 0.368 3.280 1.00 92.06 176 PRO A O 1
ATOM 1354 N N . GLY A 1 177 ? -0.815 0.396 3.207 1.00 86.06 177 GLY A N 1
ATOM 1355 C CA . GLY A 1 177 ? -0.709 1.395 2.142 1.00 86.06 177 GLY A CA 1
ATOM 1356 C C . GLY A 1 177 ? -0.791 2.848 2.588 1.00 86.06 177 GLY A C 1
ATOM 1357 O O . GLY A 1 177 ? -0.772 3.736 1.731 1.00 86.06 177 GLY A O 1
ATOM 1358 N N . ARG A 1 178 ? -0.873 3.105 3.897 1.00 89.00 178 ARG A N 1
ATOM 1359 C CA . ARG A 1 178 ? -0.594 4.424 4.474 1.00 89.00 178 ARG A CA 1
ATOM 1360 C C . ARG A 1 178 ? 0.844 4.466 4.980 1.00 89.00 178 ARG A C 1
ATOM 1362 O O . ARG A 1 178 ? 1.403 3.434 5.311 1.00 89.00 178 ARG A O 1
ATOM 1369 N N . SER A 1 179 ? 1.415 5.665 5.028 1.00 88.31 179 SER A N 1
ATOM 1370 C CA . SER A 1 179 ? 2.747 5.908 5.597 1.00 88.31 179 SER A CA 1
ATOM 1371 C C . SER A 1 179 ? 2.730 6.112 7.110 1.00 88.31 179 SER A C 1
ATOM 1373 O O . SER A 1 179 ? 3.785 6.156 7.721 1.00 88.31 179 SER A O 1
ATOM 1375 N N . LEU A 1 180 ? 1.547 6.342 7.682 1.00 94.25 180 LEU A N 1
ATOM 1376 C CA . LEU A 1 180 ? 1.347 6.578 9.103 1.00 94.25 180 LEU A CA 1
ATOM 1377 C C . LEU A 1 180 ? 0.085 5.841 9.561 1.00 94.25 180 LEU A C 1
ATOM 1379 O O . LEU A 1 180 ? -0.898 5.791 8.796 1.00 94.25 180 LEU A O 1
ATOM 1383 N N . PRO A 1 181 ? 0.083 5.319 10.796 1.00 95.62 181 PRO A N 1
ATOM 1384 C CA . PRO A 1 181 ? -1.115 4.806 11.430 1.00 95.62 181 PRO A CA 1
ATOM 1385 C C . PRO A 1 181 ? -2.142 5.922 11.650 1.00 95.62 181 PRO A C 1
ATOM 1387 O O . PRO A 1 181 ? -1.859 7.123 11.566 1.00 95.62 181 PRO A O 1
ATOM 1390 N N . ILE A 1 182 ? -3.381 5.509 11.892 1.00 96.62 182 ILE A N 1
ATOM 1391 C CA . ILE A 1 182 ? -4.513 6.399 12.112 1.00 96.62 182 ILE A CA 1
ATOM 1392 C C . ILE A 1 182 ? -5.192 6.088 13.439 1.00 96.62 182 ILE A C 1
ATOM 1394 O O . ILE A 1 182 ? -5.350 4.933 13.822 1.00 96.62 182 ILE A O 1
ATOM 1398 N N . ARG A 1 183 ? -5.633 7.144 14.109 1.00 97.06 183 ARG A N 1
ATOM 1399 C CA . ARG A 1 183 ? -6.459 7.124 15.305 1.00 97.06 183 ARG A CA 1
ATOM 1400 C C . ARG A 1 183 ? -7.897 7.433 14.919 1.00 97.06 183 ARG A C 1
ATOM 1402 O O . ARG A 1 183 ? -8.166 8.478 14.321 1.00 97.06 183 ARG A O 1
ATOM 1409 N N . LEU A 1 184 ? -8.795 6.516 15.247 1.00 97.31 184 LEU A N 1
ATOM 1410 C CA . LEU A 1 184 ? -10.240 6.640 15.100 1.00 97.31 184 LEU A CA 1
ATOM 1411 C C . LEU A 1 184 ? -10.828 7.007 16.464 1.00 97.31 184 LEU A C 1
ATOM 1413 O O . LEU A 1 184 ? -10.655 6.254 17.421 1.00 97.31 184 LEU A O 1
ATOM 1417 N N . ASP A 1 185 ? -11.494 8.154 16.547 1.00 96.88 185 ASP A N 1
ATOM 1418 C CA . ASP A 1 185 ? -12.118 8.650 17.778 1.00 96.88 185 ASP A CA 1
ATOM 1419 C C . ASP A 1 185 ? -13.636 8.468 17.705 1.00 96.88 185 ASP A C 1
ATOM 1421 O O . ASP A 1 185 ? -14.279 9.002 16.795 1.00 96.88 185 ASP A O 1
ATOM 1425 N N . PHE A 1 186 ? -14.195 7.690 18.629 1.00 97.00 186 PHE A N 1
ATOM 1426 C CA . PHE A 1 186 ? -15.605 7.327 18.662 1.00 97.00 186 PHE A CA 1
ATOM 1427 C C . PHE A 1 186 ? -16.333 7.949 19.852 1.00 97.00 186 PHE A C 1
ATOM 1429 O O . PHE A 1 186 ? -15.876 7.892 20.996 1.00 97.00 186 PHE A O 1
ATOM 1436 N N . PHE A 1 187 ? -17.550 8.420 19.591 1.00 95.06 187 PHE A N 1
ATOM 1437 C CA . PHE A 1 187 ? -18.543 8.741 20.607 1.00 95.06 187 PHE A CA 1
ATOM 1438 C C . PHE A 1 187 ? -19.708 7.750 20.501 1.00 95.06 187 PHE A C 1
ATOM 1440 O O . PHE A 1 187 ? -20.578 7.872 19.640 1.00 95.06 187 PHE A O 1
ATOM 1447 N N . GLY A 1 188 ? -19.704 6.721 21.353 1.00 92.94 188 GLY A N 1
ATOM 1448 C CA . GLY A 1 188 ? -20.650 5.609 21.234 1.00 92.94 188 GLY A CA 1
ATOM 1449 C C . GLY A 1 188 ? -20.428 4.825 19.937 1.00 92.94 188 GLY A C 1
ATOM 1450 O O . GLY A 1 188 ? -19.361 4.248 19.742 1.00 92.94 188 GLY A O 1
ATOM 1451 N N . ASP A 1 189 ? -21.432 4.812 19.059 1.00 93.62 189 ASP A N 1
ATOM 1452 C CA . ASP A 1 189 ? -21.393 4.176 17.736 1.00 93.62 189 ASP A CA 1
ATOM 1453 C C . ASP A 1 189 ? -21.084 5.165 16.598 1.00 93.62 189 ASP A C 1
ATOM 1455 O O . ASP A 1 189 ? -21.199 4.810 15.426 1.00 93.62 189 ASP A O 1
ATOM 1459 N N . GLN A 1 190 ? -20.708 6.407 16.910 1.00 94.94 190 GLN A N 1
ATOM 1460 C CA . GLN A 1 190 ? -20.410 7.438 15.921 1.00 94.94 190 GLN A CA 1
ATOM 1461 C C . GLN A 1 190 ? -18.906 7.688 15.822 1.00 94.94 190 GLN A C 1
ATOM 1463 O O . GLN A 1 190 ? -18.247 7.973 16.819 1.00 94.94 190 GLN A O 1
ATOM 1468 N N . LEU A 1 191 ? -18.364 7.615 14.603 1.00 96.94 191 LEU A N 1
ATOM 1469 C CA . LEU A 1 191 ? -16.980 7.990 14.328 1.00 96.94 191 LEU A CA 1
ATOM 1470 C C . LEU A 1 191 ? -16.875 9.510 14.173 1.00 96.94 191 LEU A C 1
ATOM 1472 O O . LEU A 1 191 ? -17.299 10.061 13.158 1.00 96.94 191 LEU A O 1
ATOM 1476 N N . GLU A 1 192 ? -16.272 10.177 15.148 1.00 96.25 192 GLU A N 1
ATOM 1477 C CA . GLU A 1 192 ? -16.142 11.634 15.179 1.00 96.25 192 GLU A CA 1
ATOM 1478 C C . GLU A 1 192 ? -14.9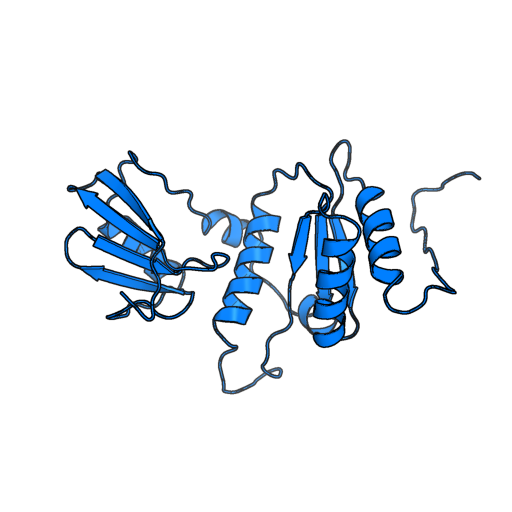66 12.111 14.333 1.00 96.25 192 GLU A C 1
ATOM 1480 O O . GLU A 1 192 ? -15.121 12.959 13.453 1.00 96.25 192 GLU A O 1
ATOM 1485 N N . THR A 1 193 ? -13.772 11.557 14.564 1.00 96.69 193 THR A N 1
ATOM 1486 C CA . THR A 1 193 ? -12.565 12.011 13.865 1.00 96.69 193 THR A CA 1
ATOM 1487 C C . THR A 1 193 ? -11.645 10.869 13.454 1.00 96.69 193 THR A C 1
ATOM 1489 O O . THR A 1 193 ? -11.621 9.800 14.060 1.00 96.69 193 THR A O 1
ATOM 1492 N N . ILE A 1 194 ? -10.875 11.116 12.391 1.00 96.81 194 ILE A N 1
ATOM 1493 C CA . ILE A 1 194 ? -9.764 10.270 11.951 1.00 96.81 194 ILE A CA 1
ATOM 1494 C C . ILE A 1 194 ? -8.526 11.157 11.886 1.00 96.81 194 ILE A C 1
ATOM 1496 O O . ILE A 1 194 ? -8.526 12.151 11.155 1.00 96.81 194 ILE A O 1
ATOM 1500 N N . LYS A 1 195 ? -7.471 10.808 12.623 1.00 95.75 195 LYS A N 1
ATOM 1501 C CA . LYS A 1 195 ? -6.213 11.572 12.654 1.00 95.75 195 LYS A CA 1
ATOM 1502 C C . LYS A 1 195 ? -5.030 10.646 12.411 1.00 95.75 195 LYS A C 1
ATOM 1504 O O . LYS A 1 195 ? -4.998 9.558 12.964 1.00 95.75 195 LYS A O 1
ATOM 1509 N N . ALA A 1 196 ? -4.073 11.059 11.584 1.00 95.94 196 ALA A N 1
ATOM 1510 C CA . ALA A 1 196 ? -2.794 10.355 11.493 1.00 95.94 196 ALA A CA 1
ATOM 1511 C C . ALA A 1 196 ? -1.925 10.715 12.706 1.00 95.94 196 ALA A C 1
ATOM 1513 O O . ALA A 1 196 ? -2.016 11.842 13.197 1.00 95.94 196 ALA A O 1
ATOM 1514 N N . PHE A 1 197 ? -1.097 9.784 13.169 1.00 94.44 197 PHE A N 1
ATOM 1515 C CA . PHE A 1 197 ? -0.126 10.025 14.236 1.00 94.44 197 PHE A CA 1
ATOM 1516 C C . PHE A 1 197 ? 1.211 9.362 13.900 1.00 94.44 197 PHE A C 1
ATOM 1518 O O . PHE A 1 197 ? 1.265 8.465 13.059 1.00 94.44 197 PHE A O 1
ATOM 1525 N N . ASP A 1 198 ? 2.275 9.820 14.552 1.00 91.50 198 ASP A N 1
ATOM 1526 C CA . ASP A 1 198 ? 3.595 9.199 14.480 1.00 91.50 198 ASP A CA 1
ATOM 1527 C C . ASP A 1 198 ? 3.703 8.117 15.575 1.00 91.50 198 ASP A C 1
ATOM 1529 O O . ASP A 1 198 ? 3.483 8.437 16.749 1.00 91.50 198 ASP A O 1
ATOM 1533 N N . PRO A 1 199 ? 3.957 6.841 15.226 1.00 86.06 199 PRO A N 1
ATOM 1534 C CA . PRO A 1 199 ? 4.045 5.759 16.204 1.00 86.06 199 PRO A CA 1
ATOM 1535 C C . PRO A 1 199 ? 5.232 5.907 17.167 1.00 86.06 199 PRO A C 1
ATOM 1537 O O . PRO A 1 199 ? 5.156 5.406 18.287 1.00 86.06 199 PRO A O 1
ATOM 1540 N N . GLU A 1 200 ? 6.301 6.607 16.776 1.00 84.62 200 GLU A N 1
ATOM 1541 C CA . GLU A 1 200 ? 7.500 6.783 17.602 1.00 84.62 200 GLU A CA 1
ATOM 1542 C C . GLU A 1 200 ? 7.347 7.904 18.637 1.00 84.62 200 GLU A C 1
ATOM 1544 O O . GLU A 1 200 ? 7.962 7.850 19.703 1.00 84.62 200 GLU A O 1
ATOM 1549 N N . THR A 1 201 ? 6.523 8.918 18.348 1.00 82.44 201 THR A N 1
ATOM 1550 C CA . THR A 1 201 ? 6.404 10.127 19.184 1.00 82.44 201 THR A CA 1
ATOM 1551 C C . THR A 1 201 ? 5.033 10.308 19.837 1.00 82.44 201 THR A C 1
ATOM 1553 O O . THR A 1 201 ? 4.730 11.431 20.239 1.00 82.44 201 THR A O 1
ATOM 1556 N N . GLN A 1 202 ? 4.194 9.264 19.854 1.00 59.97 202 GLN A N 1
ATOM 1557 C CA . GLN A 1 202 ? 2.782 9.322 20.274 1.00 59.97 202 GLN A CA 1
ATOM 1558 C C . GLN A 1 202 ? 2.493 10.204 21.498 1.00 59.97 202 GLN A C 1
ATOM 1560 O O . GLN A 1 202 ? 3.165 10.033 22.541 1.00 59.97 202 GLN A O 1
#

Sequence (202 aa):
MTTDVQNSRALFAGVPEGFDGRVIADVTKAARSGDLPGIHLHVARDDRRLDELQAAVAFFAPDVSIVPFPSWDTVPYDRTSPNPEIVSKRITALGKLAVGGRKKPTLVLTTVNSILQRVPPRSFIRGAVKTIAPGQRLDPADLIRRLEAYGYDRSSTVMEPGEYAQRGGIVDLYPPGRSLPIRLDFFGDQLETIKAFDPETQ

Foldseek 3Di:
DDDDPDDDDDDDPPQDQLSVLVVLLVVLQVDDDVVARHEAEDADAAVVRLVSSVVSVCVNCVQEAEQEQEAFPDDVPDPDDGDLLNVLSNLVSLLDVLVDPDPGRYYYGYHPRRVVDDDDDSVVSPVLDDDDDAFDQAAPVVVVVSLVVVQQDEDCADDGASHWYDDPQWIWHRHRPDPFIWIFGDDHRGTHDIDTDHRVPD